Protein AF-0000000084916403 (afdb_homodimer)

pLDDT: mean 96.97, std 4.27, range [58.53, 98.94]

Foldseek 3Di:
DADFAEWEWQDADDVVVQVVVCVVQVHGFDDWDDDVVQQWIWTWDDDPNYIYIYIHGNDCPGPSNVCCVVPNITTQAIEDEDADPLVVLVVVVVVPWAKPDNDWDADPPQWTKTWTDCVRVVNHIYMYIYHDDD/DADFAEWEWQDADDVVVQVVVCVVQVHGFDDWDDDVVQQWIWTWDDDPNYIYIYIHGNDCPGPSNVCCVVPNITTQAIEDEDADPLVVLVVVVVVPWAKPDNDWDADPPQWTKTWTDCVRVVNHIYMYIYHDDD

InterPro domains:
  IPR017515 Methylmalonyl-CoA epimerase [TIGR03081] (3-130)
  IPR017515 Methylmalonyl-CoA epimerase [cd07249] (4-130)
  IPR029068 Glyoxalase/Bleomycin resistance protein/Dihydroxybiphenyl dioxygenase [G3DSA:3.10.180.10] (1-131)
  IPR029068 Glyoxalase/Bleomycin resistance protein/Dihydroxybiphenyl dioxygenase [SSF54593] (2-132)
  IPR037523 Vicinal oxygen chelate (VOC), core domain [PS51819] (3-131)
  IPR051785 Methylmalonyl-CoA/ethylmalonyl-CoA epimerase [PTHR43048] (2-131)

Nearest PDB structures (foldseek):
  3oa4-assembly1_A-2  TM=9.688E-01  e=1.949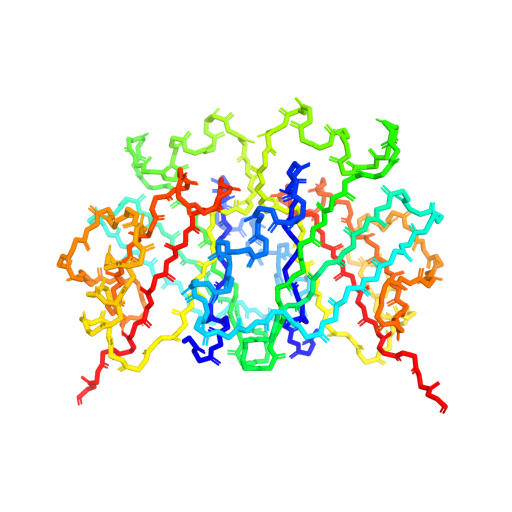E-17  Halalkalibacterium halodurans C-125
  6xbv-assembly1_A-2  TM=9.635E-01  e=9.284E-16  Streptomyces coelicolor A3(2)
  6xbr-assembly1_A-2  TM=9.635E-01  e=1.598E-15  Streptomyces coelicolor A3(2)
  6wf7-assembly1_A  TM=9.626E-01  e=1.598E-15  Streptomyces coelicolor A3(2)
  6bu2-assembly1_A  TM=9.574E-01  e=8.159E-15  Mycobacterium tuberculosis H37Rv

Organism: Flavobacterium 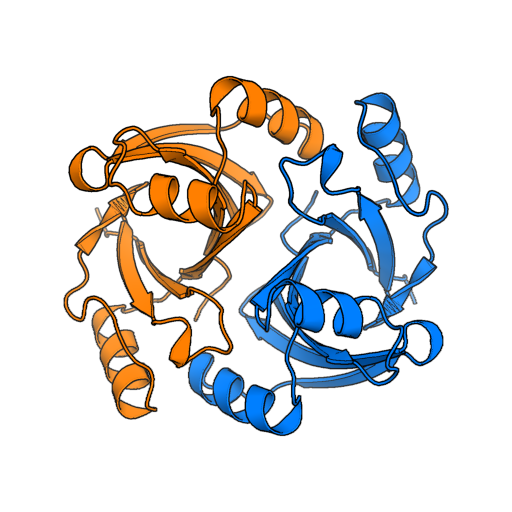indicum (strain DSM 17447 / CIP 109464 / GPTSA100-9) (NCBI:txid1094466)

Sequence (268 aa):
MKKIEHIGIAVKNLETSNEIFEKLFGSPSYKTEEVESEGVKTSFFMCGPNKIELLEATKEDSPIAKFIEKKGEGIHHIAFDVDDIVKEIERLKNEGFIVLNETPKKGADNKLVAFLHPKSTNGVLIELCQEIANMKKIEHIGIAVKNLETSNEIFEKLFGSPSYKTEEVESEGVKTSFFMCGPNKIELLEATKEDSPIAKFIEKKGEGIHHIAFDVDDIVKEIERLKNEGFIVLNETPKKGADNKLVAFLHPKSTNGVLIELCQEIAN

Solvent-accessible surface area (backbone atoms only — not comparable to full-atom values): 13916 Å² total; per-residue (Å²): 95,54,26,56,40,31,38,35,29,34,40,90,47,57,71,66,47,48,56,51,49,20,64,71,59,72,46,68,62,80,48,73,50,73,42,74,94,62,20,32,36,35,39,34,33,80,27,61,90,25,30,43,32,41,36,16,50,72,33,82,85,16,67,55,32,49,43,35,73,76,69,44,44,17,79,57,34,44,28,30,29,35,95,49,55,70,61,49,50,52,53,39,46,74,72,66,41,46,63,74,41,86,67,66,40,84,48,73,91,60,21,35,29,33,36,37,39,25,90,58,47,63,48,34,36,36,33,43,31,23,77,58,81,127,97,53,27,57,40,32,39,35,30,34,41,92,47,56,71,66,46,48,54,52,50,19,62,71,57,71,47,67,62,80,49,72,47,74,41,73,94,62,20,32,36,36,37,34,34,80,27,61,89,26,30,41,33,41,36,17,50,72,33,81,83,17,67,55,31,50,43,35,73,75,70,44,46,19,77,59,36,45,27,32,28,34,94,50,56,70,62,47,50,53,52,40,45,75,72,66,40,47,63,72,41,84,66,66,40,83,50,74,92,60,20,35,31,34,37,37,40,25,90,59,47,61,50,33,38,36,32,44,31,23,79,58,80,130

Structure (mmCIF, N/CA/C/O backbone):
data_AF-0000000084916403-model_v1
#
loop_
_entity.id
_entity.type
_entity.pdbx_description
1 polymer 'Probable lyase'
#
loop_
_atom_site.group_PDB
_atom_site.id
_atom_site.type_symbol
_atom_site.label_atom_id
_atom_site.label_alt_id
_atom_site.label_comp_id
_atom_site.label_asym_id
_atom_site.label_entity_id
_atom_site.label_seq_id
_atom_site.pdbx_PDB_ins_code
_atom_site.Cartn_x
_atom_site.Cartn_y
_atom_site.Cartn_z
_atom_site.occupancy
_atom_site.B_iso_or_equiv
_atom_site.auth_seq_id
_atom_site.auth_comp_id
_atom_site.auth_asym_id
_atom_site.auth_atom_id
_atom_site.pdbx_PDB_model_num
ATOM 1 N N . MET A 1 1 ? 9.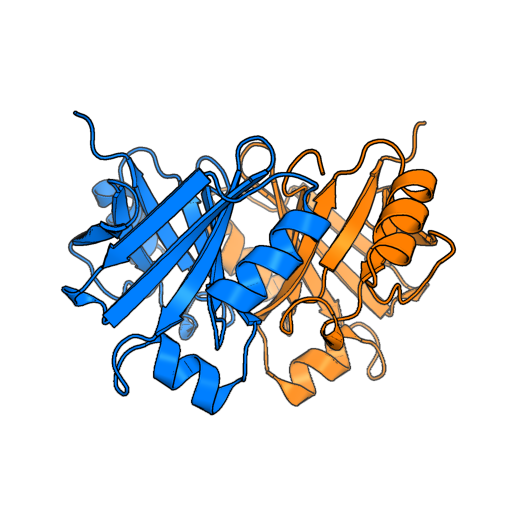312 5.691 11.453 1 94.56 1 MET A N 1
ATOM 2 C CA . MET A 1 1 ? 8.086 5.004 11.062 1 94.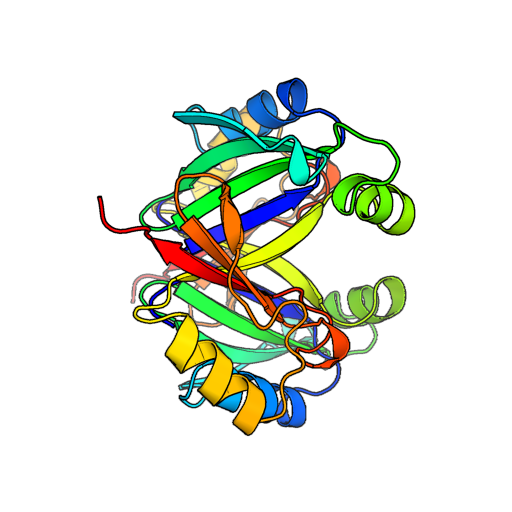56 1 MET A CA 1
ATOM 3 C C . MET A 1 1 ? 7.977 3.645 11.734 1 94.56 1 MET A C 1
ATOM 5 O O . MET A 1 1 ? 8.914 2.848 11.688 1 94.56 1 MET A O 1
ATOM 9 N N . LYS A 1 2 ? 6.887 3.402 12.367 1 95.94 2 LYS A N 1
ATOM 10 C CA . LYS A 1 2 ? 6.734 2.203 13.18 1 95.94 2 LYS A CA 1
ATOM 11 C C . LYS A 1 2 ? 6.289 1.014 12.336 1 95.94 2 LYS A C 1
ATOM 13 O O . LYS A 1 2 ? 6.793 -0.099 12.5 1 95.94 2 LYS A O 1
ATOM 18 N N . LYS A 1 3 ? 5.355 1.166 11.508 1 97.69 3 LYS A N 1
ATOM 19 C CA . LYS A 1 3 ? 4.766 0.159 10.625 1 97.69 3 LYS A CA 1
ATOM 20 C C . LYS A 1 3 ? 3.889 0.806 9.562 1 97.69 3 LYS A C 1
ATOM 22 O O . LYS A 1 3 ? 3.582 1.997 9.641 1 97.69 3 LYS A O 1
ATOM 27 N N . ILE A 1 4 ? 3.602 0.032 8.516 1 98.69 4 ILE A N 1
ATOM 28 C CA . ILE A 1 4 ? 2.479 0.426 7.676 1 98.69 4 ILE A CA 1
ATOM 29 C C . ILE A 1 4 ? 1.184 0.378 8.484 1 98.69 4 ILE A C 1
ATOM 31 O O . ILE A 1 4 ? 0.781 -0.687 8.961 1 98.69 4 ILE A O 1
ATOM 35 N N . GLU A 1 5 ? 0.617 1.536 8.734 1 98.5 5 GLU A N 1
ATOM 36 C CA . GLU A 1 5 ? -0.643 1.58 9.469 1 98.5 5 GLU A CA 1
ATOM 37 C C . GLU A 1 5 ? -1.809 1.128 8.594 1 98.5 5 GLU A C 1
ATOM 39 O O . GLU A 1 5 ? -2.59 0.261 8.992 1 98.5 5 GLU A O 1
ATOM 44 N N . HIS A 1 6 ? -1.948 1.697 7.457 1 98.75 6 HIS A N 1
ATOM 45 C CA . HIS A 1 6 ? -2.975 1.272 6.512 1 98.75 6 HIS A CA 1
ATOM 46 C C . HIS A 1 6 ? -2.59 1.633 5.082 1 98.75 6 HIS A C 1
ATOM 48 O O . HIS A 1 6 ? -1.677 2.432 4.863 1 98.75 6 HIS A O 1
ATOM 54 N N . ILE A 1 7 ? -3.242 1.005 4.117 1 98.88 7 ILE A N 1
ATOM 55 C CA . ILE A 1 7 ? -3.225 1.374 2.705 1 98.88 7 ILE A CA 1
ATOM 56 C C . ILE A 1 7 ? -4.594 1.905 2.291 1 98.88 7 ILE A C 1
ATOM 58 O O . ILE A 1 7 ? -5.613 1.252 2.521 1 98.88 7 ILE A O 1
ATOM 62 N N . GLY A 1 8 ? -4.605 3.109 1.754 1 98.81 8 GLY A N 1
ATOM 63 C CA . GLY A 1 8 ? -5.84 3.67 1.227 1 98.81 8 GLY A CA 1
ATOM 64 C C . GLY A 1 8 ? -6.113 3.264 -0.208 1 98.81 8 GLY A C 1
ATOM 65 O O . GLY A 1 8 ? -5.254 3.412 -1.078 1 98.81 8 GLY A O 1
ATOM 66 N N . ILE A 1 9 ? -7.285 2.764 -0.448 1 98.94 9 ILE A N 1
ATOM 67 C CA . ILE A 1 9 ? -7.727 2.381 -1.785 1 98.94 9 ILE A CA 1
ATOM 68 C C . ILE A 1 9 ? -8.961 3.197 -2.176 1 98.94 9 ILE A C 1
ATOM 70 O O . ILE A 1 9 ? -9.977 3.174 -1.479 1 98.94 9 ILE A O 1
ATOM 74 N N . ALA A 1 10 ? -8.836 3.957 -3.275 1 98.88 10 ALA A N 1
ATOM 75 C CA . ALA A 1 10 ? -9.969 4.715 -3.807 1 98.88 10 ALA A CA 1
ATOM 76 C C . ALA A 1 10 ? -10.914 3.812 -4.59 1 98.88 10 ALA A C 1
ATOM 78 O O . ALA A 1 10 ? -10.492 3.084 -5.488 1 98.88 10 ALA A O 1
ATOM 79 N N . VAL A 1 11 ? -12.18 3.832 -4.277 1 98.88 11 VAL A N 1
ATOM 80 C CA . VAL A 1 11 ? -13.172 2.977 -4.922 1 98.88 11 VAL A CA 1
ATOM 81 C C . VAL A 1 11 ? -14.367 3.816 -5.367 1 98.88 11 VAL A C 1
ATOM 83 O O . VAL A 1 11 ? -14.656 4.859 -4.781 1 98.88 11 VAL A O 1
ATOM 86 N N . LYS A 1 12 ? -15.086 3.398 -6.387 1 98.38 12 LYS A N 1
ATOM 87 C CA . LYS A 1 12 ? -16.234 4.121 -6.93 1 98.38 12 LYS A CA 1
ATOM 88 C C . LYS A 1 12 ? -17.469 3.926 -6.055 1 98.38 12 LYS A C 1
ATOM 90 O O . LYS A 1 12 ? -18.297 4.828 -5.934 1 98.38 12 LYS A O 1
ATOM 95 N N . ASN A 1 13 ? -17.625 2.729 -5.516 1 98.56 13 ASN A N 1
ATOM 96 C CA . ASN A 1 13 ? -18.781 2.35 -4.703 1 98.56 13 ASN A CA 1
ATOM 97 C C . ASN A 1 13 ? -18.375 1.511 -3.498 1 98.56 13 ASN A C 1
ATOM 99 O O . ASN A 1 13 ? -17.891 0.389 -3.654 1 98.56 13 ASN A O 1
ATOM 103 N N . LEU A 1 14 ? -18.625 2.055 -2.34 1 98.62 14 LEU A N 1
ATOM 104 C CA . LEU A 1 14 ? -18.125 1.452 -1.106 1 98.62 14 LEU A CA 1
ATOM 105 C C . LEU A 1 14 ? -18.844 0.138 -0.818 1 98.62 14 LEU A C 1
ATOM 107 O O . LEU A 1 14 ? -18.219 -0.833 -0.383 1 98.62 14 LEU A O 1
ATOM 111 N N . GLU A 1 15 ? -20.125 0.048 -1.019 1 98.19 15 GLU A N 1
ATOM 112 C CA . GLU A 1 15 ? -20.906 -1.151 -0.743 1 98.19 15 GLU A CA 1
ATOM 113 C C . GLU A 1 15 ? -20.422 -2.336 -1.569 1 98.19 15 GLU A C 1
ATOM 115 O O . GLU A 1 15 ? -20.125 -3.402 -1.023 1 98.19 15 GLU A O 1
ATOM 120 N N . THR A 1 16 ? -20.328 -2.139 -2.879 1 98.44 16 THR A N 1
ATOM 121 C CA . THR A 1 16 ? -19.828 -3.189 -3.764 1 98.44 16 THR A CA 1
ATOM 122 C C . THR A 1 16 ? -18.391 -3.568 -3.418 1 98.44 16 THR A C 1
ATOM 124 O O . THR A 1 16 ? -18.047 -4.75 -3.404 1 98.44 16 THR A O 1
ATOM 127 N N . SER A 1 17 ? -17.578 -2.631 -3.127 1 98.75 17 SER A N 1
ATOM 128 C CA . SER A 1 17 ? -16.172 -2.889 -2.799 1 98.75 17 SER A CA 1
ATOM 129 C C . SER A 1 17 ? -16.047 -3.631 -1.472 1 98.75 17 SER A C 1
ATOM 131 O O . SER A 1 17 ? -15.188 -4.492 -1.319 1 98.75 17 SER A O 1
ATOM 133 N N . ASN A 1 18 ? -16.891 -3.279 -0.499 1 98.75 18 ASN A N 1
ATOM 134 C CA . ASN A 1 18 ? -16.906 -4.008 0.764 1 98.75 18 ASN A CA 1
ATOM 135 C C . ASN A 1 18 ? -17.156 -5.496 0.549 1 98.75 18 ASN A C 1
ATOM 137 O O . ASN A 1 18 ? -16.562 -6.34 1.219 1 98.75 18 ASN A O 1
ATOM 141 N N . GLU A 1 19 ? -18.047 -5.809 -0.346 1 98.62 19 GLU A N 1
ATOM 142 C CA . GLU A 1 19 ? -18.312 -7.211 -0.646 1 98.62 19 GLU A CA 1
ATOM 143 C C . GLU A 1 19 ? -17.094 -7.902 -1.229 1 98.62 19 GLU A C 1
ATOM 145 O O . GLU A 1 19 ? -16.75 -9.023 -0.835 1 98.62 19 GLU A O 1
ATOM 150 N N . ILE A 1 20 ? -16.438 -7.254 -2.139 1 98.62 20 ILE A N 1
ATOM 151 C CA . ILE A 1 20 ? -15.25 -7.793 -2.789 1 98.62 20 ILE A CA 1
ATOM 152 C C . ILE A 1 20 ? -14.156 -8.031 -1.75 1 98.62 20 ILE A C 1
ATOM 154 O O . ILE A 1 20 ? -13.594 -9.125 -1.671 1 98.62 20 ILE A O 1
ATOM 158 N N . PHE A 1 21 ? -13.859 -7.078 -0.942 1 98.81 21 PHE A N 1
ATOM 159 C CA . PHE A 1 21 ? -12.734 -7.168 -0.015 1 98.81 21 PHE A CA 1
ATOM 160 C C . PHE A 1 21 ? -13.086 -8.062 1.167 1 98.81 21 PHE A C 1
ATOM 162 O O . PHE A 1 21 ? -12.195 -8.656 1.789 1 98.81 21 PHE A O 1
ATOM 169 N N . GLU A 1 22 ? -14.359 -8.125 1.538 1 98.62 22 GLU A N 1
ATOM 170 C CA . GLU A 1 22 ? -14.758 -9.125 2.521 1 98.62 22 GLU A CA 1
ATOM 171 C C . GLU A 1 22 ? -14.398 -10.531 2.053 1 98.62 22 GLU A C 1
ATOM 173 O O . GLU A 1 22 ? -13.914 -11.352 2.836 1 98.62 22 GLU A O 1
ATOM 178 N N . LYS A 1 23 ? -14.672 -10.852 0.807 1 98.5 23 LYS A N 1
ATOM 179 C CA . LYS A 1 23 ? -14.305 -12.141 0.225 1 98.5 23 LYS A CA 1
ATOM 180 C C . LYS A 1 23 ? -12.789 -12.297 0.165 1 98.5 23 LYS A C 1
ATOM 182 O O . LYS A 1 23 ? -12.258 -13.383 0.415 1 98.5 23 LYS A O 1
ATOM 187 N N . LEU A 1 24 ? -12.086 -11.258 -0.191 1 98.56 24 LEU A N 1
ATOM 188 C CA . LEU A 1 24 ? -10.633 -11.297 -0.271 1 98.56 24 LEU A CA 1
ATOM 189 C C . LEU A 1 24 ? -10.023 -11.688 1.071 1 98.56 24 LEU A C 1
ATOM 191 O O . LEU A 1 24 ? -9.188 -12.594 1.138 1 98.56 24 LEU A O 1
ATOM 195 N N . PHE A 1 25 ? -10.477 -11.039 2.098 1 98.06 25 PHE A N 1
ATOM 196 C CA . PHE A 1 25 ? -9.844 -11.195 3.4 1 98.06 25 PHE A CA 1
ATOM 197 C C . PHE A 1 25 ? -10.523 -12.312 4.195 1 98.06 25 PHE A C 1
ATOM 199 O O . PHE A 1 25 ? -9.984 -12.781 5.199 1 98.06 25 PHE A O 1
ATOM 206 N N . GLY A 1 26 ? -11.742 -12.766 3.795 1 96.75 26 GLY A N 1
ATOM 207 C CA . GLY A 1 26 ? -12.484 -13.789 4.516 1 96.75 26 GLY A CA 1
ATOM 208 C C . GLY A 1 26 ? -13.148 -13.266 5.777 1 96.75 26 GLY A C 1
ATOM 209 O O . GLY A 1 26 ? -13.523 -14.047 6.656 1 96.75 26 GLY A O 1
ATOM 210 N N . SER A 1 27 ? -13.188 -12.008 5.988 1 97 27 SER A N 1
ATOM 211 C CA . SER A 1 27 ? -13.789 -11.344 7.141 1 97 27 SER A CA 1
ATOM 212 C C . SER A 1 27 ? -14.375 -9.984 6.758 1 97 27 SER A C 1
ATOM 214 O O . SER A 1 27 ? -13.867 -9.328 5.848 1 97 27 SER A O 1
ATOM 216 N N . PRO A 1 28 ? -15.383 -9.547 7.422 1 97.75 28 PRO A N 1
ATOM 217 C CA . PRO A 1 28 ? -16.031 -8.281 7.066 1 97.75 28 PRO A CA 1
ATOM 218 C C . PRO A 1 28 ? -15.227 -7.066 7.539 1 97.75 28 PRO A C 1
ATOM 220 O O . PRO A 1 28 ? -14.344 -7.195 8.391 1 97.75 28 PRO A O 1
ATOM 223 N N . SER A 1 29 ? -15.555 -5.926 6.902 1 98.31 29 SER A N 1
ATOM 224 C CA . SER A 1 29 ? -15.062 -4.668 7.461 1 98.31 29 SER A CA 1
ATOM 225 C C . SER A 1 29 ? -15.523 -4.488 8.898 1 98.31 29 SER A C 1
ATOM 227 O O . SER A 1 29 ? -16.562 -5.012 9.297 1 98.31 29 SER A O 1
ATOM 229 N N . TYR A 1 30 ? -14.742 -3.758 9.68 1 97.38 30 TYR A N 1
ATOM 230 C CA . TYR A 1 30 ? -15.125 -3.66 11.086 1 97.38 30 TYR A CA 1
ATOM 231 C C . TYR A 1 30 ? -15.688 -2.281 11.406 1 97.38 30 TYR A C 1
ATOM 233 O O . TYR A 1 30 ? -16.25 -2.068 12.477 1 97.38 30 TYR A O 1
ATOM 241 N N . LYS A 1 31 ? -15.547 -1.343 10.492 1 97.38 31 LYS A N 1
ATOM 242 C CA . LYS A 1 31 ? -15.984 0.023 10.766 1 97.38 31 LYS A CA 1
ATOM 243 C C . LYS A 1 31 ? -16.172 0.807 9.469 1 97.38 31 LYS A C 1
ATOM 245 O O . LYS A 1 31 ? -15.398 0.644 8.523 1 97.38 31 LYS A O 1
ATOM 250 N N . THR A 1 32 ? -17.234 1.524 9.391 1 97.94 32 THR A N 1
ATOM 251 C CA . THR A 1 32 ? -17.406 2.545 8.367 1 97.94 32 THR A CA 1
ATOM 252 C C . THR A 1 32 ? -17.516 3.932 8.992 1 97.94 32 THR A C 1
ATOM 254 O O . THR A 1 32 ? -18.094 4.094 10.062 1 97.94 32 THR A O 1
ATOM 257 N N . GLU A 1 33 ? -16.922 4.852 8.328 1 97.75 33 GLU A N 1
ATOM 258 C CA . GLU A 1 33 ? -16.906 6.207 8.867 1 97.75 33 GLU A CA 1
ATOM 259 C C . GLU A 1 33 ? -16.953 7.246 7.75 1 97.75 33 GLU A C 1
ATOM 261 O O . GLU A 1 33 ? -16.297 7.09 6.719 1 97.75 33 GLU A O 1
ATOM 266 N N . GLU A 1 34 ? -17.781 8.242 7.961 1 96.75 34 GLU A N 1
ATOM 267 C CA . GLU A 1 34 ? -17.797 9.375 7.035 1 96.75 34 GLU A CA 1
ATOM 268 C C . GLU A 1 34 ? -16.969 10.539 7.578 1 96.75 34 GLU A C 1
ATOM 270 O O . GLU A 1 34 ? -17.062 10.867 8.766 1 96.75 34 GLU A O 1
ATOM 275 N N . VAL A 1 35 ? -16.125 11.039 6.75 1 94.94 35 VAL A N 1
ATOM 276 C CA . VAL A 1 35 ? -15.375 12.25 7.066 1 94.94 35 VAL A CA 1
ATOM 277 C C . VAL A 1 35 ? -15.828 13.383 6.148 1 94.94 35 VAL A C 1
ATOM 279 O O . VAL A 1 35 ? -15.211 13.633 5.105 1 94.94 35 VAL A O 1
ATOM 282 N N . GLU A 1 36 ? -16.781 14.148 6.602 1 94.38 36 GLU A N 1
ATOM 283 C CA . GLU A 1 36 ? -17.438 15.156 5.781 1 94.38 36 GLU A CA 1
ATOM 284 C C . GLU A 1 36 ? -16.453 16.219 5.297 1 94.38 36 GLU A C 1
ATOM 286 O O . GLU A 1 36 ? -16.531 16.656 4.145 1 94.38 36 GLU A O 1
ATOM 291 N N . SER A 1 37 ? -15.617 16.625 6.156 1 91.5 37 SER A N 1
ATOM 292 C CA . SER A 1 37 ? -14.664 17.688 5.832 1 91.5 37 SER A CA 1
ATOM 293 C C . SER A 1 37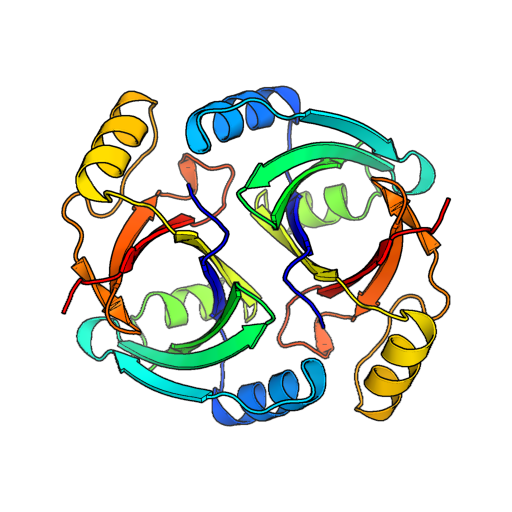 ? -13.766 17.281 4.672 1 91.5 37 SER A C 1
ATOM 295 O O . SER A 1 37 ? -13.305 18.125 3.904 1 91.5 37 SER A O 1
ATOM 297 N N . GLU A 1 38 ? -13.547 16 4.43 1 92.69 38 GLU A N 1
ATOM 298 C CA . GLU A 1 38 ? -12.68 15.516 3.365 1 92.69 38 GLU A CA 1
ATOM 299 C C . GLU A 1 38 ? -13.492 14.984 2.188 1 92.69 38 GLU A C 1
ATOM 301 O O . GLU A 1 38 ? -12.93 14.609 1.155 1 92.69 38 GLU A O 1
ATOM 306 N N . GLY A 1 39 ? -14.828 14.938 2.314 1 97.06 39 GLY A N 1
ATOM 307 C CA . GLY A 1 39 ? -15.695 14.469 1.247 1 97.06 39 GLY A CA 1
ATOM 308 C C . GLY A 1 39 ? -15.523 12.992 0.948 1 97.06 39 GLY A C 1
ATOM 309 O O . GLY A 1 39 ? -15.484 12.586 -0.217 1 97.06 39 GLY A O 1
ATOM 310 N N . VAL A 1 40 ? -15.336 12.211 2.043 1 97.88 40 VAL A N 1
ATOM 311 C CA . VAL A 1 40 ? -15.125 10.789 1.793 1 97.88 40 VAL A CA 1
ATOM 312 C C . VAL A 1 40 ? -15.922 9.961 2.799 1 97.88 40 VAL A C 1
ATOM 314 O O . VAL A 1 40 ? -16.219 10.422 3.902 1 97.88 40 VAL A O 1
ATOM 317 N N . LYS A 1 41 ? -16.375 8.836 2.416 1 98.44 41 LYS A N 1
ATOM 318 C CA . LYS A 1 41 ? -16.812 7.727 3.26 1 98.44 41 LYS A CA 1
ATOM 319 C C . LYS A 1 41 ? -15.812 6.578 3.225 1 98.44 41 LYS A C 1
ATOM 321 O O . LYS A 1 41 ? -15.336 6.195 2.154 1 98.44 41 LYS A O 1
ATOM 326 N N . THR A 1 42 ? -15.461 6.082 4.383 1 98.62 42 THR A N 1
ATOM 327 C CA . THR A 1 42 ? -14.391 5.09 4.453 1 98.62 42 THR A CA 1
ATOM 328 C C . THR A 1 42 ? -14.898 3.793 5.078 1 98.62 42 THR A C 1
ATOM 330 O O . THR A 1 42 ? -15.875 3.803 5.832 1 98.62 42 THR A O 1
ATOM 333 N N . SER A 1 43 ? -14.352 2.729 4.691 1 98.75 43 SER A N 1
ATOM 334 C CA . SER A 1 43 ? -14.531 1.401 5.273 1 98.75 43 SER A CA 1
ATOM 335 C C . SER A 1 43 ? -13.188 0.755 5.605 1 98.75 43 SER A C 1
ATOM 337 O O . SER A 1 43 ? -12.242 0.844 4.82 1 98.75 43 SER A O 1
ATOM 339 N N . PHE A 1 44 ? -13.109 0.066 6.75 1 98.69 44 PHE A N 1
ATOM 340 C CA . PHE A 1 44 ? -11.828 -0.416 7.242 1 98.69 44 PHE A CA 1
ATOM 341 C C . PHE A 1 44 ? -11.836 -1.932 7.398 1 98.69 44 PHE A C 1
ATOM 343 O O . PHE A 1 44 ? -12.805 -2.5 7.914 1 98.69 44 PHE A O 1
ATOM 350 N N . PHE A 1 45 ? -10.805 -2.586 6.898 1 98.69 45 PHE A N 1
ATOM 351 C CA . PHE A 1 45 ? -10.523 -4.004 7.09 1 98.69 45 PHE A CA 1
ATOM 352 C C . PHE A 1 45 ? -9.242 -4.199 7.883 1 98.69 45 PHE A C 1
ATOM 354 O O . PHE A 1 45 ? -8.258 -3.492 7.664 1 98.69 45 PHE A O 1
ATOM 361 N N . MET A 1 46 ? -9.273 -5.137 8.789 1 97.81 46 MET A N 1
ATOM 362 C CA . MET A 1 46 ? -8.055 -5.512 9.5 1 97.81 46 MET A CA 1
ATOM 363 C C . MET A 1 46 ? -7.297 -6.594 8.742 1 97.81 46 MET A C 1
ATOM 365 O O . MET A 1 46 ? -7.902 -7.516 8.188 1 97.81 46 MET A O 1
ATOM 369 N N . CYS A 1 47 ? -6.07 -6.523 8.68 1 97.31 47 CYS A N 1
ATOM 370 C CA . CYS A 1 47 ? -5.16 -7.539 8.156 1 97.31 47 CYS A CA 1
ATOM 371 C C . CYS A 1 47 ? -3.908 -7.645 9.016 1 97.31 47 CYS A C 1
ATOM 373 O O . CYS A 1 47 ? -2.902 -6.988 8.734 1 97.31 47 CYS A O 1
ATOM 375 N N . GLY A 1 48 ? -3.93 -8.555 10.047 1 97.06 48 GLY A N 1
ATOM 376 C CA . GLY A 1 48 ? -2.861 -8.531 11.031 1 97.06 48 GLY A CA 1
ATOM 377 C C . GLY A 1 48 ? -2.703 -7.191 11.719 1 97.06 48 GLY A C 1
ATOM 378 O O . GLY A 1 48 ? -3.676 -6.633 12.227 1 97.06 48 GLY A O 1
ATOM 379 N N . PRO A 1 49 ? -1.453 -6.652 11.805 1 97.62 49 PRO A N 1
ATOM 380 C CA . PRO A 1 49 ? -1.248 -5.352 12.445 1 97.62 49 PRO A CA 1
ATOM 381 C C . PRO A 1 49 ? -1.568 -4.184 11.516 1 97.62 49 PRO A C 1
ATOM 383 O O . PRO A 1 49 ? -1.382 -3.021 11.883 1 97.62 49 PRO A O 1
ATOM 386 N N . ASN A 1 50 ? -1.963 -4.43 10.312 1 98.31 50 ASN A N 1
ATOM 387 C CA . ASN A 1 50 ? -2.215 -3.41 9.297 1 98.31 50 ASN A CA 1
ATOM 388 C C . ASN A 1 50 ? -3.703 -3.271 9 1 98.31 50 ASN A C 1
ATOM 390 O O . ASN A 1 50 ? -4.52 -4.039 9.516 1 98.31 50 ASN A O 1
ATOM 394 N N . LYS A 1 51 ? -4.031 -2.277 8.234 1 98.38 51 LYS A N 1
ATOM 395 C CA . LYS A 1 51 ? -5.406 -2.086 7.777 1 98.38 51 LYS A CA 1
ATOM 396 C C . LYS A 1 51 ? -5.453 -1.78 6.285 1 98.38 51 LYS A C 1
ATOM 398 O O . LYS A 1 51 ? -4.488 -1.255 5.723 1 98.38 51 LYS A O 1
ATOM 403 N N . ILE A 1 52 ? -6.547 -2.137 5.711 1 98.81 52 ILE A N 1
ATOM 404 C CA . ILE A 1 52 ? -6.961 -1.613 4.414 1 98.81 52 ILE A CA 1
ATOM 405 C C . ILE A 1 52 ? -8.109 -0.627 4.602 1 98.81 52 ILE A C 1
ATOM 407 O O . ILE A 1 52 ? -9.07 -0.91 5.324 1 98.81 52 ILE A O 1
ATOM 411 N N . GLU A 1 53 ? -7.957 0.501 4.07 1 98.81 53 GLU A N 1
ATOM 412 C CA . GLU A 1 53 ? -8.984 1.54 4.094 1 98.81 53 GLU A CA 1
ATOM 413 C C . GLU A 1 53 ? -9.555 1.785 2.699 1 98.81 53 GLU A C 1
ATOM 415 O O . GLU A 1 53 ? -8.836 2.244 1.803 1 98.81 53 GLU A O 1
ATOM 420 N N . LEU A 1 54 ? -10.82 1.437 2.492 1 98.88 54 LEU A N 1
ATOM 421 C CA . LEU A 1 54 ? -11.516 1.8 1.264 1 98.88 54 LEU A CA 1
ATOM 422 C C . LEU A 1 54 ? -12.117 3.199 1.371 1 98.88 54 LEU A C 1
ATOM 424 O O . LEU A 1 54 ? -12.672 3.564 2.41 1 98.88 54 LEU A O 1
ATOM 428 N N . LEU A 1 55 ? -11.945 4.02 0.322 1 98.88 55 LEU A N 1
ATOM 429 C CA . LEU A 1 55 ? -12.422 5.398 0.344 1 98.88 55 LEU A CA 1
ATOM 430 C C . LEU A 1 55 ? -13.336 5.676 -0.841 1 98.88 55 LEU A C 1
ATOM 432 O O . LEU A 1 55 ? -12.938 5.512 -1.995 1 98.88 55 LEU A O 1
ATOM 436 N N . GLU A 1 56 ? -14.523 6.066 -0.608 1 98.81 56 GLU A N 1
ATOM 437 C CA . GLU A 1 56 ? -15.484 6.523 -1.608 1 98.81 56 GLU A CA 1
ATOM 438 C C . GLU A 1 56 ? -15.727 8.031 -1.497 1 98.81 56 GLU A C 1
ATOM 440 O O . GLU A 1 56 ? -15.961 8.547 -0.403 1 98.81 56 GLU A O 1
ATOM 445 N N . ALA A 1 57 ? -15.625 8.688 -2.633 1 98.69 57 ALA A N 1
ATOM 446 C CA . ALA A 1 57 ? -15.891 10.117 -2.648 1 98.69 57 ALA A CA 1
ATOM 447 C C . ALA A 1 57 ? -17.359 10.406 -2.365 1 98.69 57 ALA A C 1
ATOM 449 O O . ALA A 1 57 ? -18.25 9.742 -2.904 1 98.69 57 ALA A O 1
ATOM 450 N N . THR A 1 58 ? -17.609 11.422 -1.514 1 98.19 58 THR A N 1
ATOM 451 C CA . THR A 1 58 ? -18.969 11.852 -1.258 1 98.19 58 THR A CA 1
ATOM 452 C C . THR A 1 58 ? -19.219 13.242 -1.853 1 98.19 58 THR A C 1
ATOM 454 O O . THR A 1 58 ? -20.344 13.734 -1.843 1 98.19 58 THR A O 1
ATOM 457 N N . LYS A 1 59 ? -18.203 13.852 -2.293 1 97.62 59 LYS A N 1
ATOM 458 C CA . LYS A 1 59 ? -18.266 15.133 -2.998 1 97.62 59 LYS A CA 1
ATOM 459 C C . LYS A 1 59 ? -17.5 15.07 -4.316 1 97.62 59 LYS A C 1
ATOM 461 O O . LYS A 1 59 ? -16.438 14.469 -4.395 1 97.62 59 LYS A O 1
ATOM 466 N N . GLU A 1 60 ? -17.938 15.773 -5.328 1 95.5 60 GLU A N 1
ATOM 467 C CA . GLU A 1 60 ? -17.375 15.711 -6.668 1 95.5 60 GLU A CA 1
ATOM 468 C C . GLU A 1 60 ? -15.984 16.359 -6.711 1 95.5 60 GLU A C 1
ATOM 470 O O . GLU A 1 60 ? -15.156 16.016 -7.559 1 95.5 60 GLU A O 1
ATOM 475 N N . ASP A 1 61 ? -15.742 17.25 -5.848 1 95.31 61 ASP A N 1
ATOM 476 C CA . ASP A 1 61 ? -14.477 17.984 -5.891 1 95.31 61 ASP A CA 1
ATOM 477 C C . ASP A 1 61 ? -13.516 17.469 -4.82 1 95.31 61 ASP A C 1
ATOM 479 O O . ASP A 1 61 ? -12.477 18.094 -4.566 1 95.31 61 ASP A O 1
ATOM 483 N N . SER A 1 62 ? -13.812 16.344 -4.297 1 96.88 62 SER A N 1
ATOM 484 C CA . SER A 1 62 ? -12.938 15.766 -3.283 1 96.88 62 SER A CA 1
ATOM 485 C C . SER A 1 62 ? -11.672 15.203 -3.906 1 96.88 62 SER A C 1
ATOM 487 O O . SER A 1 62 ? -11.633 14.906 -5.102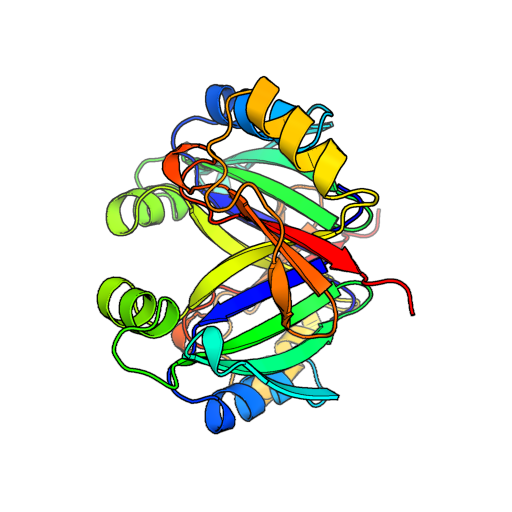 1 96.88 62 SER A O 1
ATOM 489 N N . PRO A 1 63 ? -10.633 15.062 -3.104 1 96.38 63 PRO A N 1
ATOM 490 C CA . PRO A 1 63 ? -9.398 14.461 -3.609 1 96.38 63 PRO A CA 1
ATOM 491 C C . PRO A 1 63 ? -9.617 13.062 -4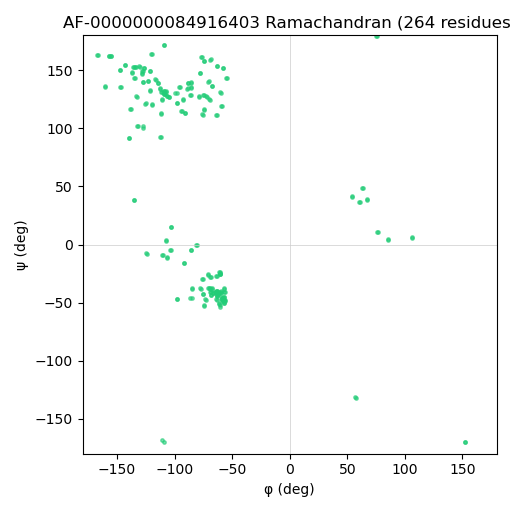.18 1 96.38 63 PRO A C 1
ATOM 493 O O . PRO A 1 63 ? -9.039 12.711 -5.211 1 96.38 63 PRO A O 1
ATOM 496 N N . ILE A 1 64 ? -10.461 12.273 -3.59 1 98.5 64 ILE A N 1
ATOM 497 C CA . ILE A 1 64 ? -10.719 10.914 -4.047 1 98.5 64 ILE A CA 1
ATOM 498 C C . ILE A 1 64 ? -11.445 10.953 -5.391 1 98.5 64 ILE A C 1
ATOM 500 O O . ILE A 1 64 ? -11.125 10.188 -6.301 1 98.5 64 ILE A O 1
ATOM 504 N N . ALA A 1 65 ? -12.43 11.852 -5.492 1 98.5 65 ALA A N 1
ATOM 505 C CA . ALA A 1 65 ? -13.133 12 -6.762 1 98.5 65 ALA A CA 1
ATOM 506 C C . ALA A 1 65 ? -12.172 12.367 -7.887 1 98.5 65 ALA A C 1
ATOM 508 O O . ALA A 1 65 ? -12.219 11.773 -8.969 1 98.5 65 ALA A O 1
ATOM 509 N N . LYS A 1 66 ? -11.328 13.266 -7.66 1 98.06 66 LYS A N 1
ATOM 510 C CA . LYS A 1 66 ? -10.359 13.703 -8.656 1 98.06 66 LYS A CA 1
ATOM 511 C C . LYS A 1 66 ? -9.398 12.57 -9.023 1 98.06 66 LYS A C 1
ATOM 513 O O . LYS A 1 66 ? -9.055 12.398 -10.195 1 98.06 66 LYS A O 1
ATOM 518 N N . PHE A 1 67 ? -8.984 11.891 -8.023 1 98.19 67 PHE A N 1
ATOM 519 C CA . PHE A 1 67 ? -8.094 10.758 -8.242 1 98.19 67 PHE A CA 1
ATOM 520 C C . PHE A 1 67 ? -8.734 9.742 -9.18 1 98.19 67 PHE A C 1
ATOM 522 O O . PHE A 1 67 ? -8.117 9.32 -10.164 1 98.19 67 PHE A O 1
ATOM 529 N N . ILE A 1 68 ? -9.938 9.344 -8.914 1 98.25 68 ILE A N 1
ATOM 530 C CA . ILE A 1 68 ? -10.625 8.32 -9.695 1 98.25 68 ILE A CA 1
ATOM 531 C C . ILE A 1 68 ? -10.836 8.812 -11.125 1 98.25 68 ILE A C 1
ATOM 533 O O . ILE A 1 68 ? -10.703 8.047 -12.086 1 98.25 68 ILE A O 1
ATOM 537 N N . GLU A 1 69 ? -11.172 10.055 -11.203 1 97.94 69 GLU A N 1
ATOM 538 C CA . GLU A 1 69 ? -11.359 10.641 -12.531 1 97.94 69 GLU A CA 1
ATOM 539 C C . GLU A 1 69 ? -10.078 10.547 -13.359 1 97.94 69 GLU A C 1
ATOM 541 O O . GLU A 1 69 ? -10.133 10.234 -14.555 1 97.94 69 GLU A O 1
ATOM 546 N N . LYS A 1 70 ? -8.992 10.758 -12.758 1 96.62 70 LYS A N 1
ATOM 547 C CA . LYS A 1 70 ? -7.715 10.844 -13.453 1 96.62 70 LYS A CA 1
ATOM 548 C C . LYS A 1 70 ? -7.113 9.453 -13.664 1 96.62 70 LYS A C 1
ATOM 550 O O . LYS A 1 70 ? -6.547 9.172 -14.719 1 96.62 70 LYS A O 1
ATOM 555 N N . LYS A 1 71 ? -7.246 8.539 -12.688 1 96.75 71 LYS A N 1
ATOM 556 C CA . LYS A 1 71 ? -6.449 7.32 -12.695 1 96.75 71 LYS A CA 1
ATOM 557 C C . LYS A 1 71 ? -7.34 6.082 -12.633 1 96.75 71 LYS A C 1
ATOM 559 O O . LYS A 1 71 ? -6.875 4.961 -12.844 1 96.75 71 LYS A O 1
ATOM 564 N N . GLY A 1 72 ? -8.672 6.277 -12.43 1 97.81 72 GLY A N 1
ATOM 565 C CA . GLY A 1 72 ? -9.523 5.145 -12.102 1 97.81 72 GLY A CA 1
ATOM 566 C C . GLY A 1 72 ? -9.359 4.668 -10.672 1 97.81 72 GLY A C 1
ATOM 567 O O . GLY A 1 72 ? -8.609 5.262 -9.898 1 97.81 72 GLY A O 1
ATOM 568 N N . GLU A 1 73 ? -10.109 3.629 -10.266 1 98.69 73 GLU A N 1
ATOM 569 C CA . GLU A 1 73 ? -9.984 3.039 -8.938 1 98.69 73 GLU A CA 1
ATOM 570 C C . GLU A 1 73 ? -8.594 2.441 -8.727 1 98.69 73 GLU A C 1
ATOM 572 O O . GLU A 1 73 ? -7.938 2.043 -9.688 1 98.69 73 GLU A O 1
ATOM 577 N N . GLY A 1 74 ? -8.18 2.381 -7.453 1 98.56 74 GLY A N 1
ATOM 578 C CA . GLY A 1 74 ? -6.875 1.794 -7.176 1 98.56 74 GLY A CA 1
ATOM 579 C C . GLY A 1 74 ? -6.23 2.346 -5.918 1 98.56 74 GLY A C 1
ATOM 580 O O . GLY A 1 74 ? -6.887 3.012 -5.117 1 98.56 74 GLY A O 1
ATOM 581 N N . ILE A 1 75 ? -4.973 2.014 -5.711 1 98.88 75 ILE A N 1
ATOM 582 C CA . ILE A 1 75 ? -4.254 2.398 -4.5 1 98.88 75 ILE A CA 1
ATOM 583 C C . ILE A 1 75 ? -4.004 3.904 -4.508 1 98.88 75 ILE A C 1
ATOM 585 O O . ILE A 1 75 ? -3.412 4.438 -5.445 1 98.88 75 ILE A O 1
ATOM 589 N N . HIS A 1 76 ? -4.453 4.535 -3.439 1 98.75 76 HIS A N 1
ATOM 590 C CA . HIS A 1 76 ? -4.391 5.988 -3.35 1 98.75 76 HIS A CA 1
ATOM 591 C C . HIS A 1 76 ? -3.174 6.438 -2.549 1 98.75 76 HIS A C 1
ATOM 593 O O . HIS A 1 76 ? -2.469 7.367 -2.951 1 98.75 76 HIS A O 1
ATOM 599 N N . HIS A 1 77 ? -2.941 5.816 -1.395 1 98.88 77 HIS A N 1
ATOM 600 C CA . HIS A 1 77 ? -1.83 6.25 -0.556 1 98.88 77 HIS A CA 1
ATOM 601 C C . HIS A 1 77 ? -1.373 5.133 0.375 1 98.88 77 HIS A C 1
ATOM 603 O O . HIS A 1 77 ? -2.072 4.129 0.538 1 98.88 77 HIS A O 1
ATOM 609 N N . ILE A 1 78 ? -0.195 5.277 0.899 1 98.88 78 ILE A N 1
ATOM 610 C CA . ILE A 1 78 ? 0.329 4.469 1.992 1 98.88 78 ILE A CA 1
ATOM 611 C C . ILE A 1 78 ? 0.414 5.309 3.264 1 98.88 78 ILE A C 1
ATOM 613 O O . ILE A 1 78 ? 0.935 6.426 3.244 1 98.88 78 ILE A O 1
ATOM 617 N N . ALA A 1 79 ? -0.062 4.785 4.336 1 98.81 79 ALA A N 1
ATOM 618 C CA . ALA A 1 79 ? -0.001 5.48 5.621 1 98.81 79 ALA A CA 1
ATOM 619 C C . ALA A 1 79 ? 0.954 4.781 6.582 1 98.81 79 ALA A C 1
ATOM 621 O O . ALA A 1 79 ? 0.861 3.568 6.785 1 98.81 79 ALA A O 1
ATOM 622 N N . PHE A 1 80 ? 1.812 5.543 7.18 1 98.81 80 PHE A N 1
ATOM 623 C CA . PHE A 1 80 ? 2.752 5.008 8.156 1 98.81 80 PHE A CA 1
ATOM 624 C C . PHE A 1 80 ? 2.438 5.531 9.555 1 98.81 80 PHE A C 1
ATOM 626 O O . PHE A 1 80 ? 2.189 6.723 9.734 1 98.81 80 PHE A O 1
ATOM 633 N N . ASP A 1 81 ? 2.445 4.598 10.484 1 98.5 81 ASP A N 1
ATOM 634 C CA . ASP A 1 81 ? 2.295 4.938 11.898 1 98.5 81 ASP A CA 1
ATOM 635 C C . ASP A 1 81 ? 3.574 5.559 12.453 1 98.5 81 ASP A C 1
ATOM 637 O O . ASP A 1 81 ? 4.664 5.012 12.273 1 98.5 81 ASP A O 1
ATOM 641 N N . VAL A 1 82 ? 3.424 6.723 13.094 1 98.19 82 VAL A N 1
ATOM 642 C CA . VAL A 1 82 ? 4.586 7.375 13.688 1 98.19 82 VAL A CA 1
ATOM 643 C C . VAL A 1 82 ? 4.324 7.672 15.156 1 98.19 82 VAL A C 1
ATOM 645 O O . VAL A 1 82 ? 3.172 7.828 15.57 1 98.19 82 VAL A O 1
ATOM 648 N N . ASP A 1 83 ? 5.371 7.73 16 1 96.19 83 ASP A N 1
ATOM 649 C CA . ASP A 1 83 ? 5.266 7.961 17.438 1 96.19 83 ASP A CA 1
ATOM 650 C C . ASP A 1 83 ? 4.918 9.422 17.734 1 96.19 83 ASP A C 1
ATOM 652 O O . ASP A 1 83 ? 4.102 9.703 18.609 1 96.19 83 ASP A O 1
ATOM 656 N N . ASP A 1 84 ? 5.566 10.312 17.141 1 97.44 84 ASP A N 1
ATOM 657 C CA . ASP A 1 84 ? 5.41 11.758 17.281 1 97.44 84 ASP A CA 1
ATOM 658 C C . ASP A 1 84 ? 5.344 12.438 15.922 1 97.44 84 ASP A C 1
ATOM 660 O O . ASP A 1 84 ? 6.379 12.719 15.312 1 97.44 84 ASP A O 1
ATOM 664 N N . ILE A 1 85 ? 4.16 12.773 15.531 1 98.19 85 ILE A N 1
ATOM 665 C CA . ILE A 1 85 ? 3.924 13.219 14.164 1 98.19 85 ILE A CA 1
ATOM 666 C C . ILE A 1 85 ? 4.555 14.594 13.953 1 98.19 85 ILE A C 1
ATOM 668 O O . ILE A 1 85 ? 5.074 14.883 12.875 1 98.19 85 ILE A O 1
ATOM 672 N N . VAL A 1 86 ? 4.523 15.461 14.906 1 98 86 VAL A N 1
ATOM 673 C CA . VAL A 1 86 ? 5.098 16.797 14.789 1 98 86 VAL A CA 1
ATOM 674 C C . VAL A 1 86 ? 6.609 16.703 14.602 1 98 86 VAL A C 1
ATOM 676 O O . VAL A 1 86 ? 7.172 17.312 13.695 1 98 86 VAL A O 1
ATOM 679 N N . LYS A 1 87 ? 7.246 15.898 15.406 1 97.94 87 LYS A N 1
ATOM 680 C CA . LYS A 1 87 ? 8.688 15.695 15.289 1 97.94 87 LYS A CA 1
ATOM 681 C C . LYS A 1 87 ? 9.047 15.07 13.945 1 97.94 87 LYS A C 1
ATOM 683 O O . LYS A 1 87 ? 10.055 15.43 13.336 1 97.94 87 LYS A O 1
ATOM 688 N N . GLU A 1 88 ? 8.25 14.148 13.523 1 98.12 88 GLU A N 1
ATOM 689 C CA . GLU A 1 88 ? 8.531 13.469 12.258 1 98.12 88 GLU A CA 1
ATOM 690 C C . GLU A 1 88 ? 8.391 14.422 11.078 1 98.12 88 GLU A C 1
ATOM 692 O O . GLU A 1 88 ? 9.188 14.383 10.141 1 98.12 88 GLU A O 1
ATOM 697 N N . ILE A 1 89 ? 7.391 15.227 11.102 1 98.38 89 ILE A N 1
ATOM 698 C CA . ILE A 1 89 ? 7.203 16.234 10.062 1 98.38 89 ILE A CA 1
ATOM 699 C C . ILE A 1 89 ? 8.445 17.125 9.977 1 98.38 89 ILE A C 1
ATOM 701 O O . ILE A 1 89 ? 8.969 17.359 8.883 1 98.38 89 ILE A O 1
ATOM 705 N N . GLU A 1 90 ? 8.859 17.562 11.094 1 98.19 90 GLU A N 1
ATOM 706 C CA . GLU A 1 90 ? 10.047 18.422 11.125 1 98.19 90 GLU A CA 1
ATOM 707 C C . GLU A 1 90 ? 11.258 17.703 10.547 1 98.19 90 GLU A C 1
ATOM 709 O O . GLU A 1 90 ? 11.992 18.266 9.734 1 98.19 90 GLU A O 1
ATOM 714 N N . ARG A 1 91 ? 11.484 16.5 10.953 1 98 91 ARG A N 1
ATOM 715 C CA . ARG A 1 91 ? 12.602 15.703 10.453 1 98 91 ARG A CA 1
ATOM 716 C C . ARG A 1 91 ? 12.539 15.57 8.938 1 98 91 ARG A C 1
ATOM 718 O O . ARG A 1 91 ? 13.539 15.781 8.25 1 98 91 ARG A O 1
ATOM 725 N N . LEU A 1 92 ? 11.398 15.234 8.406 1 98.5 92 LEU A N 1
ATOM 726 C CA . LEU A 1 92 ? 11.234 14.969 6.98 1 98.5 92 LEU A CA 1
ATOM 727 C C . LEU A 1 92 ? 11.383 16.25 6.168 1 98.5 92 LEU A C 1
ATOM 729 O O . LEU A 1 92 ? 11.945 16.234 5.066 1 98.5 92 LEU A O 1
ATOM 733 N N . LYS A 1 93 ? 10.883 17.328 6.695 1 98.06 93 LYS A N 1
ATOM 734 C CA . LYS A 1 93 ? 11.117 18.609 6.043 1 98.06 93 LYS A CA 1
ATOM 735 C C . LYS A 1 93 ? 12.609 18.906 5.93 1 98.06 93 LYS A C 1
ATOM 737 O O . LYS A 1 93 ? 13.086 19.328 4.875 1 98.06 93 LYS A O 1
ATOM 742 N N . ASN A 1 94 ? 13.281 18.672 6.996 1 98.19 94 ASN A N 1
ATOM 743 C CA . ASN A 1 94 ? 14.719 18.922 7.02 1 98.19 94 ASN A CA 1
ATOM 744 C C . ASN A 1 94 ? 15.453 18.016 6.035 1 98.19 94 ASN A C 1
ATOM 746 O O . ASN A 1 94 ? 16.516 18.375 5.531 1 98.19 94 ASN A O 1
ATOM 750 N N . GLU A 1 95 ? 14.875 16.875 5.773 1 98.19 95 GLU A N 1
ATOM 751 C CA . GLU A 1 95 ? 15.477 15.93 4.84 1 98.19 95 GLU A CA 1
ATOM 752 C C . GLU A 1 95 ? 15.078 16.234 3.4 1 98.19 95 GLU A C 1
ATOM 754 O O . GLU A 1 95 ? 15.461 15.523 2.475 1 98.19 95 GLU A O 1
ATOM 759 N N . GLY A 1 96 ? 14.18 17.219 3.143 1 97.75 96 GLY A N 1
ATOM 760 C CA . GLY A 1 96 ? 13.898 17.688 1.797 1 97.75 96 GLY A CA 1
ATOM 761 C C . GLY A 1 96 ? 12.555 17.219 1.27 1 97.75 96 GLY A C 1
ATOM 762 O O . GLY A 1 96 ? 12.219 17.469 0.11 1 97.75 96 GLY A O 1
ATOM 763 N N . PHE A 1 97 ? 11.797 16.594 2.092 1 98.62 97 PHE A N 1
ATOM 764 C CA . PHE A 1 97 ? 10.469 16.172 1.659 1 98.62 97 PHE A CA 1
ATOM 765 C C . PHE A 1 97 ? 9.492 17.344 1.667 1 98.62 97 PHE A C 1
ATOM 767 O O . PHE A 1 97 ? 9.625 18.266 2.479 1 98.62 97 PHE A O 1
ATOM 774 N N . ILE A 1 98 ? 8.555 17.312 0.752 1 98.44 98 ILE A N 1
ATOM 775 C CA . ILE A 1 98 ? 7.504 18.328 0.691 1 98.44 98 ILE A CA 1
ATOM 776 C C . ILE A 1 98 ? 6.301 17.875 1.517 1 98.44 98 ILE A C 1
ATOM 778 O O . ILE A 1 98 ? 5.633 16.906 1.168 1 98.44 98 ILE A O 1
ATOM 782 N N . VAL A 1 99 ? 6.059 18.578 2.574 1 98.06 99 VAL A N 1
ATOM 783 C CA . VAL A 1 99 ? 4.918 18.266 3.434 1 98.06 99 VAL A CA 1
ATOM 784 C C . VAL A 1 99 ? 3.711 19.094 3.006 1 98.06 99 VAL A C 1
ATOM 786 O O . VAL A 1 99 ? 3.791 20.328 2.922 1 98.06 99 VAL A O 1
ATOM 789 N N . LEU A 1 100 ? 2.564 18.5 2.707 1 96.06 100 LEU A N 1
ATOM 790 C CA . LEU A 1 100 ? 1.381 19.156 2.174 1 96.06 100 LEU A CA 1
ATOM 791 C C . LEU A 1 100 ? 0.653 19.938 3.27 1 96.06 100 LEU A C 1
ATOM 793 O O . LEU A 1 100 ? 0.12 21.016 3.02 1 96.06 100 LEU A O 1
ATOM 797 N N . ASN A 1 101 ? 0.503 19.406 4.426 1 93.19 101 ASN A N 1
ATOM 798 C CA . ASN A 1 101 ? -0.066 20.062 5.594 1 93.19 101 ASN A CA 1
ATOM 799 C C . ASN A 1 101 ? 0.856 19.953 6.805 1 93.19 101 ASN A C 1
ATOM 801 O O . ASN A 1 101 ? 0.788 18.984 7.559 1 93.19 101 ASN A O 1
ATOM 805 N N . GLU A 1 102 ? 1.566 21 7.051 1 90.88 102 GLU A N 1
ATOM 806 C CA . GLU A 1 102 ? 2.596 21 8.086 1 90.88 102 GLU A CA 1
ATOM 807 C C . GLU A 1 102 ? 1.977 20.906 9.477 1 90.88 102 GLU A C 1
ATOM 809 O O . GLU A 1 102 ? 2.621 20.438 10.422 1 90.88 102 GLU A O 1
ATOM 814 N N . THR A 1 103 ? 0.803 21.391 9.586 1 95.56 103 THR A N 1
ATOM 815 C CA . THR A 1 103 ? 0.058 21.172 10.82 1 95.56 103 THR A CA 1
ATOM 816 C C . THR A 1 103 ? -0.839 19.953 10.703 1 95.56 103 THR A C 1
ATOM 818 O O . THR A 1 103 ? -1.766 19.922 9.891 1 95.56 103 THR A O 1
ATOM 821 N N . PRO A 1 104 ? -0.508 18.922 11.547 1 96.81 104 PRO A N 1
ATOM 822 C CA . PRO A 1 104 ? -1.341 17.719 11.461 1 96.81 104 PRO A CA 1
ATOM 823 C C . PRO A 1 104 ? -2.826 18.016 11.664 1 96.81 104 PRO A C 1
ATOM 825 O O . PRO A 1 104 ? -3.184 18.875 12.461 1 96.81 104 PRO A O 1
ATOM 828 N N . LYS A 1 105 ? -3.641 17.359 10.977 1 95 105 LYS A N 1
ATOM 829 C CA . LYS A 1 105 ? -5.086 17.5 11.109 1 95 105 LYS A CA 1
ATOM 830 C C . LYS A 1 105 ? -5.738 16.188 11.523 1 95 105 LYS A C 1
ATOM 832 O O . LYS A 1 105 ? -5.113 15.125 11.445 1 95 105 LYS A O 1
ATOM 837 N N . LYS A 1 106 ? -6.973 16.297 11.992 1 92.56 106 LYS A N 1
ATOM 838 C CA . LYS A 1 106 ? -7.719 15.094 12.352 1 92.56 106 LYS A CA 1
ATOM 839 C C . LYS A 1 106 ? -8.148 14.32 11.109 1 92.56 106 LYS A C 1
ATOM 841 O O . LYS A 1 106 ? -8.688 14.898 10.164 1 92.56 106 LYS A O 1
ATOM 846 N N . GLY A 1 107 ? -7.809 13.055 11.078 1 91.44 107 GLY A N 1
ATOM 847 C CA . GLY A 1 107 ? -8.25 12.156 10.023 1 91.44 107 GLY A CA 1
ATOM 848 C C . GLY A 1 107 ? -9.273 11.133 10.492 1 91.44 107 GLY A C 1
ATOM 849 O O . GLY A 1 107 ? -9.977 11.367 11.477 1 91.44 107 GLY A O 1
ATOM 850 N N . ALA A 1 108 ? -9.516 10.211 9.648 1 89.25 108 ALA A N 1
ATOM 851 C CA . ALA A 1 108 ? -10.438 9.141 10.008 1 89.25 108 ALA A CA 1
ATOM 852 C C . ALA A 1 108 ? -9.844 8.242 11.094 1 89.25 108 ALA A C 1
ATOM 854 O O . ALA A 1 108 ? -8.656 8.344 11.406 1 89.25 108 ALA A O 1
ATOM 855 N N . ASP A 1 109 ? -10.68 7.52 11.781 1 92.31 109 ASP A N 1
ATOM 856 C CA . ASP A 1 109 ? -10.312 6.473 12.734 1 92.31 109 ASP A CA 1
ATOM 857 C C . ASP A 1 109 ? -9.469 7.035 13.875 1 92.31 109 ASP A C 1
ATOM 859 O O . ASP A 1 109 ? -8.469 6.434 14.266 1 92.31 109 ASP A O 1
ATOM 863 N N . ASN A 1 110 ? -9.75 8.242 14.336 1 90.94 110 ASN A N 1
ATOM 864 C CA . ASN A 1 110 ? -9.195 8.883 15.531 1 90.94 110 ASN A CA 1
ATOM 865 C C . ASN A 1 110 ? -7.684 9.07 15.406 1 90.94 110 ASN A C 1
ATOM 867 O O . ASN A 1 110 ? -6.934 8.734 16.328 1 90.94 110 ASN A O 1
ATOM 871 N N . LYS A 1 111 ? -7.27 9.586 14.336 1 95.06 111 LYS A N 1
ATOM 872 C CA . LYS A 1 111 ? -5.848 9.789 14.094 1 95.06 111 LYS A CA 1
ATOM 873 C C . LYS A 1 111 ? -5.562 11.234 13.695 1 95.06 111 LYS A C 1
ATOM 875 O O . LYS A 1 111 ? -6.418 11.898 13.102 1 95.06 111 LYS A O 1
ATOM 880 N N . LEU A 1 112 ? -4.387 11.68 14.047 1 96.88 112 LEU A N 1
ATOM 881 C CA . LEU A 1 112 ? -3.783 12.836 13.398 1 96.88 112 LEU A CA 1
ATOM 882 C C . LEU A 1 112 ? -3.023 12.422 12.141 1 96.88 112 LEU A C 1
ATOM 884 O O . LEU A 1 112 ? -2.328 11.406 12.141 1 96.88 112 LEU A O 1
ATOM 888 N N . VAL A 1 113 ? -3.209 13.289 11.141 1 97.62 113 VAL A N 1
ATOM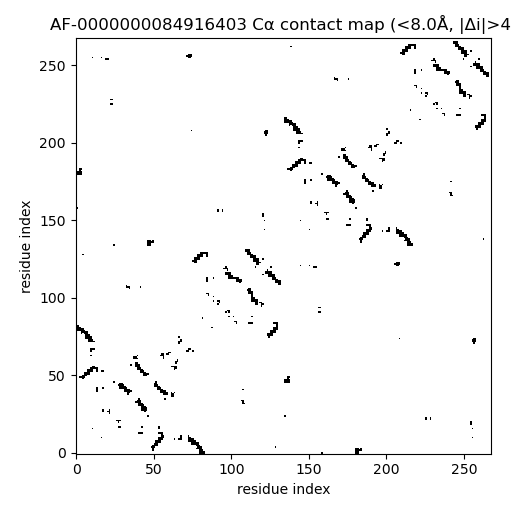 889 C CA . VAL A 1 113 ? -2.582 12.867 9.898 1 97.62 113 VAL A CA 1
ATOM 890 C C . VAL A 1 113 ? -1.857 14.047 9.258 1 97.62 113 VAL A C 1
ATOM 892 O O . VAL A 1 113 ? -2.211 15.203 9.492 1 97.62 113 VAL A O 1
ATOM 895 N N . ALA A 1 114 ? -0.836 13.789 8.5 1 98.19 114 ALA A N 1
ATOM 896 C CA . ALA A 1 114 ? -0.127 14.672 7.582 1 98.19 114 ALA A CA 1
ATOM 897 C C . ALA A 1 114 ? 0.309 13.922 6.324 1 98.19 114 ALA A C 1
ATOM 899 O O . ALA A 1 114 ? 0.472 12.703 6.348 1 98.19 114 ALA A O 1
ATOM 900 N N . PHE A 1 115 ? 0.478 14.711 5.211 1 98.5 115 PHE A N 1
ATOM 901 C CA . PHE A 1 115 ? 0.782 14.062 3.945 1 98.5 115 PHE A CA 1
ATOM 902 C C . PHE A 1 115 ? 2.08 14.602 3.355 1 98.5 115 PHE A C 1
ATOM 904 O O . PHE A 1 115 ? 2.361 15.797 3.449 1 98.5 115 PHE A O 1
ATOM 911 N N . LEU A 1 116 ? 2.867 13.719 2.787 1 98.62 116 LEU A N 1
ATOM 912 C CA . LEU A 1 116 ? 4.008 14.07 1.945 1 98.62 116 LEU A CA 1
ATOM 913 C C . LEU A 1 116 ? 3.617 14.055 0.471 1 98.62 116 LEU A C 1
ATOM 915 O O . LEU A 1 116 ? 2.951 13.125 0.01 1 98.62 116 LEU A O 1
ATOM 919 N N . HIS A 1 117 ? 4.027 15.062 -0.268 1 98.25 117 HIS A N 1
ATOM 920 C CA . HIS A 1 117 ? 3.703 15.211 -1.682 1 98.25 117 HIS A CA 1
ATOM 921 C C . HIS A 1 117 ? 4.434 14.172 -2.527 1 98.25 117 HIS A C 1
ATOM 923 O O . HIS A 1 117 ? 5.637 13.961 -2.354 1 98.25 117 HIS A O 1
ATOM 929 N N . PRO A 1 118 ? 3.756 13.625 -3.541 1 98.25 118 PRO A N 1
ATOM 930 C CA . PRO A 1 118 ? 4.344 12.578 -4.387 1 98.25 118 PRO A CA 1
ATOM 931 C C . PRO A 1 118 ? 5.598 13.055 -5.117 1 98.25 118 PRO A C 1
ATOM 933 O O . PRO A 1 118 ? 6.461 12.242 -5.453 1 98.25 118 PRO A O 1
ATOM 936 N N . LYS A 1 119 ? 5.711 14.289 -5.32 1 97.31 119 LYS A N 1
ATOM 937 C CA . LYS A 1 119 ? 6.859 14.836 -6.031 1 97.31 119 LYS A CA 1
ATOM 938 C C . LYS A 1 119 ? 8.164 14.539 -5.289 1 97.31 119 LYS A C 1
ATOM 940 O O . LYS A 1 119 ? 9.227 14.469 -5.898 1 97.31 119 LYS A O 1
ATOM 945 N N . SER A 1 120 ? 8.062 14.312 -4.012 1 98.19 120 SER A N 1
ATOM 946 C CA . SER A 1 120 ? 9.273 14.078 -3.221 1 98.19 120 SER A CA 1
ATOM 947 C C . SER A 1 120 ? 9.391 12.617 -2.814 1 98.19 120 SER A C 1
ATOM 949 O O . SER A 1 120 ? 10.289 12.25 -2.051 1 98.19 120 SER A O 1
ATOM 951 N N . THR A 1 121 ? 8.508 11.758 -3.238 1 98.38 121 THR A N 1
ATOM 952 C CA . THR A 1 121 ? 8.484 10.359 -2.83 1 98.38 121 THR A CA 1
ATOM 953 C C . THR A 1 121 ? 8.266 9.445 -4.035 1 98.38 121 THR A C 1
ATOM 955 O O . THR A 1 121 ? 7.496 8.484 -3.963 1 98.38 121 THR A O 1
ATOM 958 N N . ASN A 1 122 ? 8.852 9.766 -5.129 1 97.75 122 ASN A N 1
ATOM 959 C CA . ASN A 1 122 ? 8.773 8.953 -6.336 1 97.75 122 ASN A CA 1
ATOM 960 C C . ASN A 1 122 ? 7.324 8.664 -6.727 1 97.75 122 ASN A C 1
ATOM 962 O O . ASN A 1 122 ? 6.98 7.523 -7.051 1 97.75 122 ASN A O 1
ATOM 966 N N . GLY A 1 123 ? 6.457 9.641 -6.625 1 98 123 GLY A N 1
ATOM 967 C CA . GLY A 1 123 ? 5.094 9.516 -7.113 1 98 123 GLY A CA 1
ATOM 968 C C . GLY A 1 123 ? 4.156 8.867 -6.109 1 98 123 GLY A C 1
ATOM 969 O O . GLY A 1 123 ? 2.99 8.617 -6.414 1 98 123 GLY A O 1
ATOM 970 N N . VAL A 1 124 ? 4.578 8.562 -4.914 1 98.69 124 VAL A N 1
ATOM 971 C CA . VAL A 1 124 ? 3.773 7.895 -3.895 1 98.69 124 VAL A CA 1
ATOM 972 C C . VAL A 1 124 ? 3.207 8.93 -2.926 1 98.69 124 VAL A C 1
ATOM 974 O O . VAL A 1 124 ? 3.953 9.719 -2.346 1 98.69 124 VAL A O 1
ATOM 977 N N . LEU A 1 125 ? 1.88 8.992 -2.795 1 98.75 125 LEU A N 1
ATOM 978 C CA . LEU A 1 125 ? 1.29 9.789 -1.725 1 98.75 125 LEU A CA 1
ATOM 979 C C . LEU A 1 125 ? 1.451 9.094 -0.376 1 98.75 125 LEU A C 1
ATOM 981 O O . LEU A 1 125 ? 0.91 8 -0.165 1 98.75 125 LEU A O 1
ATOM 985 N N . ILE A 1 126 ? 2.195 9.734 0.499 1 98.81 126 ILE A N 1
ATOM 986 C CA . ILE A 1 126 ? 2.5 9.148 1.798 1 98.81 126 ILE A CA 1
ATOM 987 C C . ILE A 1 126 ? 1.739 9.891 2.895 1 98.81 126 ILE A C 1
ATOM 989 O O . ILE A 1 126 ? 1.74 11.117 2.934 1 98.81 126 ILE A O 1
ATOM 993 N N . GLU A 1 127 ? 1.064 9.172 3.719 1 98.69 127 GLU A N 1
ATOM 994 C CA . GLU A 1 127 ? 0.395 9.703 4.902 1 98.69 127 GLU A CA 1
ATOM 995 C C . GLU A 1 127 ? 1.159 9.344 6.176 1 98.69 127 GLU A C 1
ATOM 997 O O . GLU A 1 127 ? 1.555 8.188 6.363 1 98.69 127 GLU A O 1
ATOM 1002 N N . LEU A 1 128 ? 1.479 10.336 6.992 1 98.62 128 LEU A N 1
ATOM 1003 C CA . LEU A 1 128 ? 1.885 10.109 8.375 1 98.62 128 LEU A CA 1
ATOM 1004 C C . LEU A 1 128 ? 0.672 10.094 9.305 1 98.62 128 LEU A C 1
ATOM 1006 O O . LEU A 1 128 ? -0.208 10.945 9.195 1 98.62 128 LEU A O 1
ATOM 1010 N N . CYS A 1 129 ? 0.661 9.102 10.18 1 97.88 129 CYS A N 1
ATOM 1011 C CA . CYS A 1 129 ? -0.471 9.055 11.094 1 97.88 129 CYS A CA 1
ATOM 1012 C C . CYS A 1 129 ? -0.005 8.797 12.523 1 97.88 129 CYS A C 1
ATOM 1014 O O . CYS A 1 129 ? 0.946 8.047 12.75 1 97.88 129 CYS A O 1
ATOM 1016 N N . GLN A 1 130 ? -0.64 9.398 13.469 1 98.06 130 GLN A N 1
ATOM 1017 C CA . GLN A 1 130 ? -0.448 9.195 14.898 1 98.06 130 GLN A CA 1
ATOM 1018 C C . GLN A 1 130 ? -1.784 9.031 15.617 1 98.06 130 GLN A C 1
ATOM 1020 O O . GLN A 1 130 ? -2.691 9.852 15.453 1 98.06 130 GLN A O 1
ATOM 1025 N N . GLU A 1 131 ? -1.873 7.922 16.375 1 95.62 131 GLU A N 1
ATOM 1026 C CA . GLU A 1 131 ? -3.088 7.715 17.156 1 95.62 131 GLU A CA 1
ATOM 1027 C C . GLU A 1 131 ? -3.311 8.852 18.141 1 95.62 131 GLU A C 1
ATOM 1029 O O . GLU A 1 131 ? -2.371 9.305 18.797 1 95.62 131 GLU A O 1
ATOM 1034 N N . ILE A 1 132 ? -4.539 9.391 18.141 1 91.31 132 ILE A N 1
ATOM 1035 C CA . ILE A 1 132 ? -4.887 10.406 19.109 1 91.31 132 ILE A CA 1
ATOM 1036 C C . ILE A 1 132 ? -5.117 9.758 20.484 1 91.31 132 ILE A C 1
ATOM 1038 O O . ILE A 1 132 ? -5.93 8.836 20.609 1 91.31 132 ILE A O 1
ATOM 1042 N N . ALA A 1 133 ? -4.191 10.055 21.406 1 76.31 133 ALA A N 1
ATOM 1043 C CA . ALA A 1 133 ? -4.309 9.516 22.75 1 76.31 133 ALA A CA 1
ATOM 1044 C C . ALA A 1 133 ? -5.617 9.953 23.406 1 76.31 133 ALA A C 1
ATOM 1046 O O . ALA A 1 133 ? -6.059 11.086 23.234 1 76.31 133 ALA A O 1
ATOM 1047 N N . ASN A 1 134 ? -6.539 9.016 23.812 1 58.53 134 ASN A N 1
ATOM 1048 C CA . ASN A 1 134 ? -7.691 9.352 24.641 1 58.53 134 ASN A CA 1
ATOM 1049 C C . ASN A 1 134 ? -7.266 9.992 25.953 1 58.53 134 ASN A C 1
ATOM 1051 O O . ASN A 1 134 ? -6.176 9.719 26.469 1 58.53 134 ASN A O 1
ATOM 1055 N N . MET B 1 1 ? -5.305 -14.094 5.016 1 94.69 1 MET B N 1
ATOM 1056 C CA . MET B 1 1 ? -4.176 -13.18 4.902 1 94.69 1 MET B CA 1
ATOM 1057 C C . MET B 1 1 ? -3.645 -12.797 6.281 1 94.69 1 MET B C 1
ATOM 1059 O O . MET B 1 1 ? -4.414 -12.398 7.16 1 94.69 1 MET B O 1
ATOM 1063 N N . LYS B 1 2 ? -2.379 -12.93 6.473 1 95.94 2 LYS B N 1
ATOM 1064 C CA . LYS B 1 2 ? -1.784 -12.75 7.793 1 95.94 2 LYS B CA 1
ATOM 1065 C C . LYS B 1 2 ? -1.458 -11.289 8.055 1 95.94 2 LYS B C 1
ATOM 1067 O O . LYS B 1 2 ? -1.693 -10.781 9.148 1 95.94 2 LYS B O 1
ATOM 1072 N N . LYS B 1 3 ? -0.88 -10.617 7.164 1 97.69 3 LYS B N 1
ATOM 1073 C CA . LYS B 1 3 ? -0.458 -9.227 7.223 1 97.69 3 LYS B CA 1
ATOM 1074 C C . LYS B 1 3 ? -0.09 -8.695 5.84 1 97.69 3 LYS B C 1
ATOM 1076 O O . LYS B 1 3 ? 0.034 -9.477 4.891 1 97.69 3 LYS B O 1
ATOM 1081 N N . ILE B 1 4 ? -0.038 -7.383 5.727 1 98.69 4 ILE B N 1
ATOM 1082 C CA . ILE B 1 4 ? 0.672 -6.824 4.578 1 98.69 4 ILE B CA 1
ATOM 1083 C C . ILE B 1 4 ? 2.15 -7.203 4.656 1 98.69 4 ILE B C 1
ATOM 1085 O O . ILE B 1 4 ? 2.848 -6.812 5.598 1 98.69 4 ILE B O 1
ATOM 1089 N N . GLU B 1 5 ? 2.576 -8.039 3.754 1 98.5 5 GLU B N 1
ATOM 1090 C CA . GLU B 1 5 ? 3.982 -8.43 3.732 1 98.5 5 GLU B CA 1
ATOM 1091 C C . GLU B 1 5 ? 4.859 -7.301 3.191 1 98.5 5 GLU B C 1
ATOM 1093 O O . GLU B 1 5 ? 5.852 -6.922 3.818 1 98.5 5 GLU B O 1
ATOM 1098 N N . HIS B 1 6 ? 4.535 -6.793 2.064 1 98.75 6 HIS B N 1
ATOM 1099 C CA . HIS B 1 6 ? 5.254 -5.652 1.51 1 98.75 6 HIS B CA 1
ATOM 1100 C C . HIS B 1 6 ? 4.375 -4.863 0.542 1 98.75 6 HIS B C 1
ATOM 1102 O O . HIS B 1 6 ? 3.328 -5.355 0.108 1 98.75 6 HIS B O 1
ATOM 1108 N N . ILE B 1 7 ? 4.766 -3.637 0.253 1 98.88 7 ILE B N 1
ATOM 1109 C CA . ILE B 1 7 ? 4.234 -2.816 -0.83 1 98.88 7 ILE B CA 1
ATOM 1110 C C . ILE B 1 7 ? 5.301 -2.635 -1.909 1 98.88 7 ILE B C 1
ATOM 1112 O O . ILE B 1 7 ? 6.43 -2.236 -1.615 1 98.88 7 ILE B O 1
ATOM 1116 N N . GLY B 1 8 ? 4.949 -2.994 -3.127 1 98.81 8 GLY B N 1
ATOM 1117 C CA . GLY B 1 8 ? 5.844 -2.768 -4.25 1 98.81 8 GLY B CA 1
ATOM 1118 C C . GLY B 1 8 ? 5.699 -1.386 -4.859 1 98.81 8 GLY B C 1
ATOM 1119 O O . GLY B 1 8 ? 4.59 -0.965 -5.199 1 98.81 8 GLY B O 1
ATOM 1120 N N . ILE B 1 9 ? 6.789 -0.71 -5.008 1 98.94 9 ILE B N 1
ATOM 1121 C CA . ILE B 1 9 ? 6.824 0.608 -5.629 1 98.94 9 ILE B CA 1
ATOM 1122 C C . ILE B 1 9 ? 7.719 0.571 -6.867 1 98.94 9 ILE B C 1
ATOM 1124 O O . ILE B 1 9 ? 8.898 0.218 -6.777 1 98.94 9 ILE B O 1
ATOM 1128 N N . ALA B 1 10 ? 7.148 0.899 -8.031 1 98.88 10 ALA B N 1
ATOM 1129 C CA . ALA B 1 10 ? 7.914 0.987 -9.273 1 98.88 10 ALA B CA 1
ATOM 1130 C C . ALA B 1 10 ? 8.688 2.301 -9.352 1 98.88 10 ALA B C 1
ATOM 1132 O O . ALA B 1 10 ? 8.109 3.379 -9.18 1 98.88 10 ALA B O 1
ATOM 1133 N N . VAL B 1 11 ? 9.961 2.238 -9.586 1 98.88 11 VAL B N 1
ATOM 1134 C CA . VAL B 1 11 ? 10.805 3.426 -9.641 1 98.88 11 VAL B CA 1
ATOM 1135 C C . VAL B 1 11 ? 11.648 3.408 -10.914 1 98.88 11 VAL B C 1
ATOM 1137 O O . VAL B 1 11 ? 11.945 2.34 -11.453 1 98.88 11 VAL B O 1
ATOM 1140 N N . LYS B 1 12 ? 12.047 4.555 -11.43 1 98.38 12 LYS B N 1
ATOM 1141 C CA . LYS B 1 12 ? 12.836 4.676 -12.648 1 98.38 12 LYS B CA 1
ATOM 1142 C C . LYS B 1 12 ? 14.305 4.332 -12.398 1 98.38 12 LYS B C 1
ATOM 1144 O O . LYS B 1 12 ? 14.977 3.789 -13.281 1 98.38 12 LYS B O 1
ATOM 1149 N N . ASN B 1 13 ? 14.812 4.734 -11.25 1 98.5 13 ASN B N 1
ATOM 1150 C CA . ASN B 1 13 ? 16.203 4.547 -10.867 1 98.5 13 ASN B CA 1
ATOM 1151 C C . ASN B 1 13 ? 16.344 4.109 -9.414 1 98.5 13 ASN B C 1
ATOM 1153 O O . ASN B 1 13 ? 16.016 4.871 -8.5 1 98.5 13 ASN B O 1
ATOM 1157 N N . LEU B 1 14 ? 16.859 2.926 -9.234 1 98.62 14 LEU B N 1
ATOM 1158 C CA . LEU B 1 14 ? 16.891 2.307 -7.918 1 98.62 14 LEU B CA 1
ATOM 1159 C C . LEU B 1 14 ? 17.859 3.043 -6.996 1 98.62 14 LEU B C 1
ATOM 1161 O O . LEU B 1 14 ? 17.562 3.242 -5.812 1 98.62 14 LEU B O 1
ATOM 1165 N N . GLU B 1 15 ? 19 3.453 -7.453 1 98.12 15 GLU B N 1
ATOM 1166 C CA . GLU B 1 15 ? 20 4.137 -6.645 1 98.12 15 GLU B CA 1
ATOM 1167 C C . GLU B 1 15 ? 19.453 5.441 -6.07 1 98.12 15 GLU B C 1
ATOM 1169 O O . GLU B 1 15 ? 19.531 5.668 -4.859 1 98.12 15 GLU B O 1
ATOM 1174 N N . THR B 1 16 ? 18.938 6.285 -6.941 1 98.38 16 THR B N 1
ATOM 1175 C CA . THR B 1 16 ? 18.344 7.551 -6.504 1 98.38 16 THR B CA 1
ATOM 1176 C C . THR B 1 16 ? 17.188 7.309 -5.551 1 98.38 16 THR B C 1
ATOM 1178 O O . THR B 1 16 ? 17.047 8 -4.539 1 98.38 16 THR B O 1
ATOM 1181 N N . SER B 1 17 ? 16.359 6.355 -5.82 1 98.75 17 SER B N 1
ATOM 1182 C CA . SER B 1 17 ? 15.195 6.059 -4.984 1 98.75 17 SER B CA 1
ATOM 1183 C C . SER B 1 17 ? 15.617 5.516 -3.625 1 98.75 17 SER B C 1
ATOM 1185 O O . SER B 1 17 ? 15 5.824 -2.605 1 98.75 17 SER B O 1
ATOM 1187 N N . ASN B 1 18 ? 16.672 4.695 -3.609 1 98.75 18 ASN B N 1
ATOM 1188 C CA . ASN B 1 18 ? 17.203 4.215 -2.34 1 98.75 18 ASN B CA 1
ATOM 1189 C C . ASN B 1 18 ? 17.594 5.371 -1.426 1 98.75 18 ASN B C 1
ATOM 1191 O O . ASN B 1 18 ? 17.375 5.312 -0.214 1 98.75 18 ASN B O 1
ATOM 1195 N N . GLU B 1 19 ? 18.188 6.379 -1.991 1 98.62 19 GLU B N 1
ATOM 1196 C CA . GLU B 1 19 ? 18.562 7.547 -1.198 1 98.62 19 GLU B CA 1
ATOM 1197 C C . GLU B 1 19 ? 17.344 8.234 -0.614 1 98.62 19 GLU B C 1
ATOM 1199 O O . GLU B 1 19 ? 17.328 8.609 0.562 1 98.62 19 GLU B O 1
ATOM 1204 N N . ILE B 1 20 ? 16.328 8.406 -1.416 1 98.62 20 ILE B N 1
ATOM 1205 C CA . ILE B 1 20 ? 15.094 9.055 -1 1 98.62 20 ILE B CA 1
ATOM 1206 C C . ILE B 1 20 ? 14.445 8.266 0.133 1 98.62 20 ILE B C 1
ATOM 1208 O O . ILE B 1 20 ? 14.125 8.82 1.184 1 98.62 20 ILE B O 1
ATOM 1212 N N . PHE B 1 21 ? 14.273 6.996 -0.026 1 98.81 21 PHE B N 1
ATOM 1213 C CA . PHE B 1 21 ? 13.547 6.188 0.94 1 98.81 21 PHE B CA 1
ATOM 1214 C C . PHE B 1 21 ? 14.391 5.926 2.182 1 98.81 21 PHE B C 1
ATOM 1216 O O . PHE B 1 21 ? 13.852 5.695 3.268 1 98.81 21 PHE B O 1
ATOM 1223 N N . GLU B 1 22 ? 15.711 5.883 2.025 1 98.62 22 GLU B N 1
ATOM 1224 C CA . GLU B 1 22 ? 16.562 5.848 3.215 1 98.62 22 GLU B CA 1
ATOM 1225 C C . GLU B 1 22 ? 16.297 7.047 4.117 1 98.62 22 GLU B C 1
ATOM 1227 O O . GLU B 1 22 ? 16.219 6.906 5.34 1 98.62 22 GLU B O 1
ATOM 1232 N N . LYS B 1 23 ? 16.203 8.219 3.549 1 98.44 23 LYS B N 1
ATOM 1233 C CA . LYS B 1 23 ? 15.859 9.422 4.305 1 98.44 23 LYS B CA 1
ATOM 1234 C C . LYS B 1 23 ? 14.453 9.336 4.879 1 98.44 23 LYS B C 1
ATOM 1236 O O . LYS B 1 23 ? 14.203 9.766 6.008 1 98.44 23 LYS B O 1
ATOM 1241 N N . LEU B 1 24 ? 13.523 8.836 4.125 1 98.56 24 LEU B N 1
ATOM 1242 C CA . LEU B 1 24 ? 12.141 8.695 4.574 1 98.56 24 LEU B CA 1
ATOM 1243 C C . LEU B 1 24 ? 12.07 7.844 5.84 1 98.56 24 LEU B C 1
ATOM 1245 O O . LEU B 1 24 ? 11.445 8.25 6.828 1 98.56 24 LEU B O 1
ATOM 1249 N N . PHE B 1 25 ? 12.727 6.727 5.793 1 98.06 25 PHE B N 1
ATOM 1250 C CA . PHE B 1 25 ? 12.586 5.754 6.871 1 98.06 25 PHE B CA 1
ATOM 1251 C C . PHE B 1 25 ? 13.641 5.98 7.945 1 98.06 25 PHE B C 1
ATOM 1253 O O . PHE B 1 25 ? 13.539 5.441 9.047 1 98.06 25 PHE B O 1
ATOM 1260 N N . GLY B 1 26 ? 14.719 6.762 7.656 1 96.75 26 GLY B N 1
ATOM 1261 C CA . GLY B 1 26 ? 15.805 6.992 8.594 1 96.75 26 GLY B CA 1
ATOM 1262 C C . GLY B 1 26 ? 16.75 5.812 8.719 1 96.75 26 GLY B C 1
ATOM 1263 O O . GLY B 1 26 ? 17.5 5.711 9.688 1 96.75 26 GLY B O 1
ATOM 1264 N N . SER B 1 27 ? 16.656 4.852 7.879 1 97 27 SER B N 1
ATOM 1265 C CA . SER B 1 27 ? 17.5 3.658 7.848 1 97 27 SER B CA 1
ATOM 1266 C C . SER B 1 27 ? 17.703 3.166 6.422 1 97 27 SER B C 1
ATOM 1268 O O . SER B 1 27 ? 16.844 3.338 5.566 1 97 27 SER B O 1
ATOM 1270 N N . PRO B 1 28 ? 18.812 2.545 6.152 1 97.69 28 PRO B N 1
ATOM 1271 C CA . PRO B 1 28 ? 19.094 2.092 4.789 1 97.69 28 PRO B CA 1
ATOM 1272 C C . PRO B 1 28 ? 18.312 0.837 4.406 1 97.69 28 PRO B C 1
ATOM 1274 O O . PRO B 1 28 ? 17.797 0.143 5.281 1 97.69 28 PRO B O 1
ATOM 1277 N N . SER B 1 29 ? 18.234 0.639 3.072 1 98.25 29 SER B N 1
ATOM 1278 C CA . SER B 1 29 ? 17.766 -0.661 2.607 1 98.25 29 SER B CA 1
ATOM 1279 C C . SER B 1 29 ? 18.641 -1.791 3.148 1 98.25 29 SER B C 1
ATOM 1281 O O . SER B 1 29 ? 19.812 -1.593 3.428 1 98.25 29 SER B O 1
ATOM 1283 N N . TYR B 1 30 ? 18.047 -2.965 3.309 1 97.38 30 TYR B N 1
ATOM 1284 C CA . TYR B 1 30 ? 18.844 -4.027 3.92 1 97.38 30 TYR B CA 1
ATOM 1285 C C . TYR B 1 30 ? 19.266 -5.062 2.881 1 97.38 30 TYR B C 1
ATOM 1287 O O . TYR B 1 30 ? 20.109 -5.914 3.154 1 97.38 30 TYR B O 1
ATOM 1295 N N . LYS B 1 31 ? 18.672 -4.996 1.694 1 97.38 31 LYS B N 1
ATOM 1296 C CA . LYS B 1 31 ? 18.969 -6.008 0.68 1 97.38 31 LYS B CA 1
ATOM 1297 C C . LYS B 1 31 ? 18.594 -5.508 -0.713 1 97.38 31 LYS B C 1
ATOM 1299 O O . LYS B 1 31 ? 17.594 -4.816 -0.884 1 97.38 31 LYS B O 1
ATOM 1304 N N . THR B 1 32 ? 19.453 -5.754 -1.637 1 97.88 32 THR B N 1
ATOM 1305 C CA . THR B 1 32 ? 19.125 -5.609 -3.053 1 97.88 32 THR B CA 1
ATOM 1306 C C . THR B 1 32 ? 19.219 -6.957 -3.766 1 97.88 32 THR B C 1
ATOM 1308 O O . THR B 1 32 ? 20.094 -7.773 -3.457 1 97.88 32 THR B O 1
ATOM 1311 N N . GLU B 1 33 ? 18.328 -7.121 -4.652 1 97.62 33 GLU B N 1
ATOM 1312 C CA . GLU B 1 33 ? 18.266 -8.398 -5.355 1 97.62 33 GLU B CA 1
ATOM 1313 C C . GLU B 1 33 ? 17.797 -8.219 -6.793 1 97.62 33 GLU B C 1
ATOM 1315 O O . GLU B 1 33 ? 16.859 -7.457 -7.055 1 97.62 33 GLU B O 1
ATOM 1320 N N . GLU B 1 34 ? 18.484 -8.906 -7.684 1 96.69 34 GLU B N 1
ATOM 1321 C CA . GLU B 1 34 ? 18.016 -8.938 -9.07 1 96.69 34 GLU B CA 1
ATOM 1322 C C . GLU B 1 34 ? 17.25 -10.219 -9.367 1 96.69 34 GLU B C 1
ATOM 1324 O O . GLU B 1 34 ? 17.656 -11.305 -8.953 1 96.69 34 GLU B O 1
ATOM 1329 N N . VAL B 1 35 ? 16.109 -10.047 -9.938 1 94.75 35 VAL B N 1
ATOM 1330 C CA . VAL B 1 35 ? 15.328 -11.18 -10.422 1 94.75 35 VAL B CA 1
ATOM 1331 C C . VAL B 1 35 ? 15.273 -11.148 -11.945 1 94.75 35 VAL B C 1
ATOM 1333 O O . VAL B 1 35 ? 14.328 -10.617 -12.531 1 94.75 35 VAL B O 1
ATOM 1336 N N . GLU B 1 36 ? 16.188 -11.828 -12.57 1 94.25 36 GLU B N 1
ATOM 1337 C CA . GLU B 1 36 ? 16.375 -11.75 -14.008 1 94.25 36 GLU B CA 1
ATOM 1338 C C . GLU B 1 36 ? 15.141 -12.227 -14.766 1 94.25 36 GLU B C 1
ATOM 1340 O O . GLU B 1 36 ? 14.766 -11.633 -15.781 1 94.25 36 GLU B O 1
ATOM 1345 N N . SER B 1 37 ? 14.578 -13.258 -14.305 1 91.38 37 SER B N 1
ATOM 1346 C CA . SER B 1 37 ? 13.422 -13.844 -14.977 1 91.38 37 SER B CA 1
ATOM 1347 C C . SER B 1 37 ? 12.266 -12.852 -15.047 1 91.38 37 SER B C 1
ATOM 1349 O O . SER B 1 37 ? 11.453 -12.891 -15.977 1 91.38 37 SER B O 1
ATOM 1351 N N . GLU B 1 38 ? 12.18 -11.883 -14.148 1 92.56 38 GLU B N 1
ATOM 1352 C CA . GLU B 1 38 ? 11.102 -10.898 -14.109 1 92.56 38 GLU B CA 1
ATOM 1353 C C . GLU B 1 38 ? 11.562 -9.555 -14.656 1 92.56 38 GLU B C 1
ATOM 1355 O O . GLU B 1 38 ? 10.758 -8.625 -14.797 1 92.56 38 GLU B O 1
ATOM 1360 N N . GLY B 1 39 ? 12.844 -9.414 -14.984 1 97 39 GLY B N 1
ATOM 1361 C CA . GLY B 1 39 ? 13.383 -8.18 -15.531 1 97 39 GLY B CA 1
ATOM 1362 C C . GLY B 1 39 ? 13.367 -7.027 -14.539 1 97 39 GLY B C 1
ATOM 1363 O O . GLY B 1 39 ? 13.008 -5.898 -14.898 1 97 39 GLY B O 1
ATOM 1364 N N . VAL B 1 40 ? 13.664 -7.383 -13.266 1 97.81 40 VAL B N 1
ATOM 1365 C CA . VAL B 1 40 ? 13.609 -6.309 -12.273 1 97.81 40 VAL B CA 1
ATOM 1366 C C . VAL B 1 40 ? 14.805 -6.41 -11.336 1 97.81 40 VAL B C 1
ATOM 1368 O O . VAL B 1 40 ? 15.367 -7.496 -11.141 1 97.81 40 VAL B O 1
ATOM 1371 N N . LYS B 1 41 ? 15.273 -5.336 -10.859 1 98.44 41 LYS B N 1
ATOM 1372 C CA . LYS B 1 41 ? 16.125 -5.191 -9.688 1 98.44 41 LYS B CA 1
ATOM 1373 C C . LYS B 1 41 ? 15.359 -4.586 -8.516 1 98.44 41 LYS B C 1
ATOM 1375 O O . LYS B 1 41 ? 14.625 -3.609 -8.688 1 98.44 41 LYS B O 1
ATOM 1380 N N . THR B 1 42 ? 15.477 -5.191 -7.363 1 98.56 42 THR B N 1
ATOM 1381 C CA . THR B 1 42 ? 14.656 -4.773 -6.234 1 98.56 42 THR B CA 1
ATOM 1382 C C . THR B 1 42 ? 15.531 -4.332 -5.066 1 98.56 42 THR B C 1
ATOM 1384 O O . THR B 1 42 ? 16.688 -4.746 -4.957 1 98.56 42 THR B O 1
ATOM 1387 N N . SER B 1 43 ? 15.062 -3.445 -4.305 1 98.75 43 SER B N 1
ATOM 1388 C CA . SER B 1 43 ? 15.625 -3.002 -3.031 1 98.75 43 SER B CA 1
ATOM 1389 C C . SER B 1 43 ? 14.578 -3.047 -1.921 1 98.75 43 SER B C 1
ATOM 1391 O O . SER B 1 43 ? 13.422 -2.664 -2.131 1 98.75 43 SER B O 1
ATOM 1393 N N . PHE B 1 44 ? 14.977 -3.48 -0.731 1 98.69 44 PHE B N 1
ATOM 1394 C CA . PHE B 1 44 ? 14.008 -3.742 0.331 1 98.69 44 PHE B CA 1
ATOM 1395 C C . PHE B 1 44 ? 14.305 -2.885 1.555 1 98.69 44 PHE B C 1
ATOM 1397 O O . PHE B 1 44 ? 15.461 -2.758 1.964 1 98.69 44 PHE B O 1
ATOM 1404 N N . PHE B 1 45 ? 13.281 -2.244 2.1 1 98.62 45 PHE B N 1
ATOM 1405 C CA . PHE B 1 45 ? 13.305 -1.523 3.367 1 98.62 45 PHE B CA 1
ATOM 1406 C C . PHE B 1 45 ? 12.391 -2.199 4.387 1 98.62 45 PHE B C 1
ATOM 1408 O O . PHE B 1 45 ? 11.297 -2.643 4.047 1 98.62 45 PHE B O 1
ATOM 1415 N N . MET B 1 46 ? 12.867 -2.266 5.598 1 97.75 46 MET B N 1
ATOM 1416 C CA . MET B 1 46 ? 12.016 -2.746 6.68 1 97.75 46 MET B CA 1
ATOM 1417 C C . MET B 1 46 ? 11.227 -1.6 7.301 1 97.75 46 MET B C 1
ATOM 1419 O O . MET B 1 46 ? 11.75 -0.5 7.477 1 97.75 46 MET B O 1
ATOM 1423 N N . CYS B 1 47 ? 10.039 -1.794 7.609 1 97.25 47 CYS B N 1
ATOM 1424 C CA . CYS B 1 47 ? 9.18 -0.892 8.367 1 97.25 47 CYS B CA 1
ATOM 1425 C C . CYS B 1 47 ? 8.305 -1.665 9.344 1 97.25 47 CYS B C 1
ATOM 1427 O O . CYS B 1 47 ? 7.172 -2.031 9.016 1 97.25 47 CYS B O 1
ATOM 1429 N N . GLY B 1 48 ? 8.805 -1.849 10.609 1 97 48 GLY B N 1
ATOM 1430 C CA . GLY B 1 48 ? 8.125 -2.77 11.508 1 97 48 GLY B CA 1
ATOM 1431 C C . GLY B 1 48 ? 8.008 -4.172 10.945 1 97 48 GLY B C 1
ATOM 1432 O O . GLY B 1 48 ? 9 -4.758 10.5 1 97 48 GLY B O 1
ATOM 1433 N N . PRO B 1 49 ? 6.793 -4.785 11 1 97.56 49 PRO B N 1
ATOM 1434 C CA . PRO B 1 49 ? 6.613 -6.129 10.445 1 97.56 49 PRO B CA 1
ATOM 1435 C C . PRO B 1 49 ? 6.422 -6.129 8.938 1 97.56 49 PRO B C 1
ATOM 1437 O O . PRO B 1 49 ? 6.191 -7.184 8.336 1 97.56 49 PRO B O 1
ATOM 1440 N N . ASN B 1 50 ? 6.426 -5.008 8.305 1 98.31 50 ASN B N 1
ATOM 1441 C CA . ASN B 1 50 ? 6.172 -4.859 6.875 1 98.31 50 ASN B CA 1
ATOM 1442 C C . ASN B 1 50 ? 7.445 -4.492 6.113 1 98.31 50 ASN B C 1
ATOM 1444 O O . ASN B 1 50 ? 8.492 -4.262 6.723 1 98.31 50 ASN B O 1
ATOM 1448 N N . LYS B 1 51 ? 7.344 -4.5 4.824 1 98.38 51 LYS B N 1
ATOM 1449 C CA . LYS B 1 51 ? 8.453 -4.07 3.973 1 98.38 51 LYS B CA 1
ATOM 1450 C C . LYS B 1 51 ? 7.961 -3.137 2.869 1 98.38 51 LYS B C 1
ATOM 1452 O O . LYS B 1 51 ? 6.801 -3.203 2.461 1 98.38 51 LYS B O 1
ATOM 1457 N N . ILE B 1 52 ? 8.852 -2.311 2.453 1 98.81 52 ILE B N 1
ATOM 1458 C CA . ILE B 1 52 ? 8.734 -1.607 1.18 1 98.81 52 ILE B CA 1
ATOM 1459 C C . ILE B 1 52 ? 9.719 -2.199 0.173 1 98.81 52 ILE B C 1
ATOM 1461 O O . ILE B 1 52 ? 10.891 -2.406 0.49 1 98.81 52 ILE B O 1
ATOM 1465 N N . GLU B 1 53 ? 9.234 -2.539 -0.927 1 98.81 53 GLU B N 1
ATOM 1466 C CA . GLU B 1 53 ? 10.039 -3.064 -2.027 1 98.81 53 GLU B CA 1
ATOM 1467 C C . GLU B 1 53 ? 10.078 -2.084 -3.195 1 98.81 53 GLU B C 1
ATOM 1469 O O . GLU B 1 53 ? 9.055 -1.813 -3.824 1 98.81 53 GLU B O 1
ATOM 1474 N N . LEU B 1 54 ? 11.25 -1.518 -3.463 1 98.88 54 LEU B N 1
ATOM 1475 C CA . LEU B 1 54 ? 11.445 -0.718 -4.668 1 98.88 54 LEU B CA 1
ATOM 1476 C C . LEU B 1 54 ? 11.82 -1.604 -5.852 1 98.88 54 LEU B C 1
ATOM 1478 O O . LEU B 1 54 ? 12.617 -2.533 -5.707 1 98.88 54 LEU B O 1
ATOM 1482 N N . LEU B 1 55 ? 11.203 -1.364 -7.016 1 98.88 55 LEU B N 1
ATOM 1483 C CA . LEU B 1 55 ? 11.438 -2.193 -8.188 1 98.88 55 LEU B CA 1
ATOM 1484 C C . LEU B 1 55 ? 11.867 -1.34 -9.383 1 98.88 55 LEU B C 1
ATOM 1486 O O . LEU B 1 55 ? 11.141 -0.429 -9.789 1 98.88 55 LEU B O 1
ATOM 1490 N N . GLU B 1 56 ? 12.992 -1.582 -9.922 1 98.81 56 GLU B N 1
ATOM 1491 C CA . GLU B 1 56 ? 13.492 -0.977 -11.148 1 98.81 56 GLU B CA 1
ATOM 1492 C C . GLU B 1 56 ? 13.516 -1.989 -12.297 1 98.81 56 GLU B C 1
ATOM 1494 O O . GLU B 1 56 ? 14.016 -3.105 -12.133 1 98.81 56 GLU B O 1
ATOM 1499 N N . ALA B 1 57 ? 12.945 -1.575 -13.414 1 98.69 57 ALA B N 1
ATOM 1500 C CA . ALA B 1 57 ? 12.969 -2.443 -14.586 1 98.69 57 ALA B CA 1
ATOM 1501 C C . ALA B 1 57 ? 14.391 -2.609 -15.117 1 98.69 57 ALA B C 1
ATOM 1503 O O . ALA B 1 57 ? 15.141 -1.637 -15.211 1 98.69 57 ALA B O 1
ATOM 1504 N N . THR B 1 58 ? 14.742 -3.859 -15.461 1 98.12 58 THR B N 1
ATOM 1505 C CA . THR B 1 58 ? 16.031 -4.117 -16.078 1 98.12 58 THR B CA 1
ATOM 1506 C C . THR B 1 58 ? 15.852 -4.52 -17.547 1 98.12 58 THR B C 1
ATOM 1508 O O . THR B 1 58 ? 16.828 -4.668 -18.281 1 98.12 58 THR B O 1
ATOM 1511 N N . LYS B 1 59 ? 14.664 -4.742 -17.922 1 97.56 59 LYS B N 1
ATOM 1512 C CA . LYS B 1 59 ? 14.297 -5.02 -19.312 1 97.56 59 LYS B CA 1
ATOM 1513 C C . LYS B 1 59 ? 13.164 -4.109 -19.781 1 97.56 59 LYS B C 1
ATOM 1515 O O . LYS B 1 59 ? 12.227 -3.84 -19.016 1 97.56 59 LYS B O 1
ATOM 1520 N N . GLU B 1 60 ? 13.141 -3.742 -21.031 1 95.38 60 GLU B N 1
ATOM 1521 C CA . GLU B 1 60 ? 12.18 -2.783 -21.562 1 95.38 60 GLU B CA 1
ATOM 1522 C C . GLU B 1 60 ? 10.781 -3.385 -21.625 1 95.38 60 GLU B C 1
ATOM 1524 O O . GLU B 1 60 ? 9.789 -2.658 -21.594 1 95.38 60 GLU B O 1
ATOM 1529 N N . ASP B 1 61 ? 10.695 -4.633 -21.719 1 95.19 61 ASP B N 1
ATOM 1530 C CA . ASP B 1 61 ? 9.391 -5.273 -21.891 1 95.19 61 ASP B CA 1
ATOM 1531 C C . ASP B 1 61 ? 8.922 -5.898 -20.578 1 95.19 61 ASP B C 1
ATOM 1533 O O . ASP B 1 61 ? 7.945 -6.652 -20.562 1 95.19 61 ASP B O 1
ATOM 1537 N N . SER B 1 62 ? 9.539 -5.52 -19.531 1 96.75 62 SER B N 1
ATOM 1538 C CA . SER B 1 62 ? 9.141 -6.047 -18.234 1 96.75 62 SER B CA 1
ATOM 1539 C C . SER B 1 62 ? 7.836 -5.414 -17.75 1 96.75 62 SER B C 1
ATOM 1541 O O . SER B 1 62 ? 7.461 -4.332 -18.219 1 96.75 62 SER B O 1
ATOM 1543 N N . PRO B 1 63 ? 7.152 -6.094 -16.859 1 96.31 63 PRO B N 1
ATOM 1544 C CA . PRO B 1 63 ? 5.93 -5.516 -16.297 1 96.31 63 PRO B CA 1
ATOM 1545 C C . PRO B 1 63 ? 6.164 -4.156 -15.641 1 96.31 63 PRO B C 1
ATOM 1547 O O . PRO B 1 63 ? 5.344 -3.248 -15.781 1 96.31 63 PRO B O 1
ATOM 1550 N N . ILE B 1 64 ? 7.258 -3.963 -14.977 1 98.5 64 ILE B N 1
ATOM 1551 C CA . ILE B 1 64 ? 7.566 -2.705 -14.305 1 98.5 64 ILE B CA 1
ATOM 1552 C C . ILE B 1 64 ? 7.801 -1.608 -15.336 1 98.5 64 ILE B C 1
ATOM 1554 O O . ILE B 1 64 ? 7.324 -0.481 -15.18 1 98.5 64 ILE B O 1
ATOM 1558 N N . ALA B 1 65 ? 8.547 -1.951 -16.391 1 98.5 65 ALA B N 1
ATOM 1559 C CA . ALA B 1 65 ? 8.766 -0.982 -17.453 1 98.5 65 ALA B CA 1
ATOM 1560 C C . ALA B 1 65 ? 7.449 -0.522 -18.062 1 98.5 65 ALA B C 1
ATOM 1562 O O . ALA B 1 65 ? 7.23 0.676 -18.266 1 98.5 65 ALA B O 1
ATOM 1563 N N . LYS B 1 66 ? 6.605 -1.406 -18.359 1 98.06 66 LYS B N 1
ATOM 1564 C CA . LYS B 1 66 ? 5.305 -1.088 -18.938 1 98.06 66 LYS B CA 1
ATOM 1565 C C . LYS B 1 66 ? 4.469 -0.235 -17.984 1 98.06 66 LYS B C 1
ATOM 1567 O O . LYS B 1 66 ? 3.793 0.702 -18.422 1 98.06 66 LYS B O 1
ATOM 1572 N N . PHE B 1 67 ? 4.5 -0.611 -16.766 1 98.19 67 PHE B N 1
ATOM 1573 C CA . PHE B 1 67 ? 3.773 0.142 -15.758 1 98.19 67 PHE B CA 1
ATOM 1574 C C . PHE B 1 67 ? 4.223 1.598 -15.734 1 98.19 67 PHE B C 1
ATOM 1576 O O . PHE B 1 67 ? 3.395 2.51 -15.781 1 98.19 67 PHE B O 1
ATOM 1583 N N . ILE B 1 68 ? 5.504 1.846 -15.664 1 98.25 68 ILE B N 1
ATOM 1584 C CA . ILE B 1 68 ? 6.051 3.195 -15.57 1 98.25 68 ILE B CA 1
ATOM 1585 C C . ILE B 1 68 ? 5.711 3.982 -16.828 1 98.25 68 ILE B C 1
ATOM 1587 O O . ILE B 1 68 ? 5.391 5.172 -16.766 1 98.25 68 ILE B O 1
ATOM 1591 N N . GLU B 1 69 ? 5.801 3.307 -17.922 1 97.88 69 GLU B N 1
ATOM 1592 C CA . GLU B 1 69 ? 5.453 3.953 -19.188 1 97.88 69 GLU B CA 1
ATOM 1593 C C . GLU B 1 69 ? 4.004 4.438 -19.172 1 97.88 69 GLU B C 1
ATOM 1595 O O . GLU B 1 69 ? 3.711 5.539 -19.641 1 97.88 69 GLU B O 1
ATOM 1600 N N . LYS B 1 70 ? 3.152 3.678 -18.641 1 96.62 70 LYS B N 1
ATOM 1601 C CA . LYS B 1 70 ? 1.72 3.949 -18.688 1 96.62 70 LYS B CA 1
ATOM 1602 C C . LYS B 1 70 ? 1.302 4.895 -17.562 1 96.62 70 LYS B C 1
ATOM 1604 O O . LYS B 1 70 ? 0.471 5.785 -17.766 1 96.62 70 LYS B O 1
ATOM 1609 N N . LYS B 1 71 ? 1.88 4.77 -16.359 1 96.75 71 LYS B N 1
ATOM 1610 C CA . LYS B 1 71 ? 1.321 5.434 -15.188 1 96.75 71 LYS B CA 1
ATOM 1611 C C . LYS B 1 71 ? 2.361 6.32 -14.516 1 96.75 71 LYS B C 1
ATOM 1613 O O . LYS B 1 71 ? 2.027 7.129 -13.641 1 96.75 71 LYS B O 1
ATOM 1618 N N . GLY B 1 72 ? 3.646 6.242 -14.969 1 97.81 72 GLY B N 1
ATOM 1619 C CA . GLY B 1 72 ? 4.719 6.859 -14.203 1 97.81 72 GLY B CA 1
ATOM 1620 C C . GLY B 1 72 ? 5.109 6.066 -12.969 1 97.81 72 GLY B C 1
ATOM 1621 O O . GLY B 1 72 ? 4.574 4.984 -12.727 1 97.81 72 GLY B O 1
ATOM 1622 N N . GLU B 1 73 ? 6.102 6.551 -12.195 1 98.69 73 GLU B N 1
ATOM 1623 C CA . GLU B 1 73 ? 6.508 5.91 -10.953 1 98.69 73 GLU B CA 1
ATOM 1624 C C . GLU B 1 73 ? 5.375 5.922 -9.93 1 98.69 73 GLU B C 1
ATOM 1626 O O . GLU B 1 73 ? 4.512 6.801 -9.961 1 98.69 73 GLU B O 1
ATOM 1631 N N . GLY B 1 74 ? 5.41 4.941 -9.016 1 98.56 74 GLY B N 1
ATOM 1632 C CA . GLY B 1 74 ? 4.383 4.906 -7.988 1 98.56 74 GLY B CA 1
ATOM 1633 C C . GLY B 1 74 ? 4.102 3.506 -7.477 1 98.56 74 GLY B C 1
ATOM 1634 O O . GLY B 1 74 ? 4.871 2.578 -7.73 1 98.56 74 GLY B O 1
ATOM 1635 N N . ILE B 1 75 ? 3.045 3.373 -6.699 1 98.88 75 ILE B N 1
ATOM 1636 C CA . ILE B 1 75 ? 2.707 2.105 -6.062 1 98.88 75 ILE B CA 1
ATOM 1637 C C . ILE B 1 75 ? 2.242 1.105 -7.117 1 98.88 75 ILE B C 1
ATOM 1639 O O . ILE B 1 75 ? 1.299 1.377 -7.867 1 98.88 75 ILE B O 1
ATOM 1643 N N . HIS B 1 76 ? 2.912 -0.033 -7.129 1 98.75 76 HIS B N 1
ATOM 1644 C CA . HIS B 1 76 ? 2.66 -1.043 -8.148 1 98.75 76 HIS B CA 1
ATOM 1645 C C . HIS B 1 76 ? 1.714 -2.123 -7.637 1 98.75 76 HIS B C 1
ATOM 1647 O O . HIS B 1 76 ? 0.783 -2.525 -8.336 1 98.75 76 HIS B O 1
ATOM 1653 N N . HIS B 1 77 ? 1.961 -2.625 -6.438 1 98.88 77 HIS B N 1
ATOM 1654 C CA . HIS B 1 77 ? 1.13 -3.707 -5.926 1 98.88 77 HIS B CA 1
ATOM 1655 C C . HIS B 1 77 ? 1.178 -3.764 -4.402 1 98.88 77 HIS B C 1
ATOM 1657 O O . HIS B 1 77 ? 2.033 -3.131 -3.781 1 98.88 77 HIS B O 1
ATOM 1663 N N . ILE B 1 78 ? 0.223 -4.434 -3.834 1 98.88 78 ILE B N 1
ATOM 1664 C CA . ILE B 1 78 ? 0.213 -4.816 -2.426 1 98.88 78 ILE B CA 1
ATOM 1665 C C . ILE B 1 78 ? 0.416 -6.324 -2.297 1 98.88 78 ILE B C 1
ATOM 1667 O O . ILE B 1 78 ? -0.248 -7.105 -2.98 1 98.88 78 ILE B O 1
ATOM 1671 N N . ALA B 1 79 ? 1.296 -6.723 -1.44 1 98.81 79 ALA B N 1
ATOM 1672 C CA . ALA B 1 79 ? 1.546 -8.141 -1.207 1 98.81 79 ALA B CA 1
ATOM 1673 C C . ALA B 1 79 ? 1.072 -8.562 0.182 1 98.81 79 ALA B C 1
ATOM 1675 O O . ALA B 1 79 ? 1.41 -7.922 1.18 1 98.81 79 ALA B O 1
ATOM 1676 N N . PHE B 1 80 ? 0.346 -9.633 0.232 1 98.81 80 PHE B N 1
ATOM 1677 C CA . PHE B 1 80 ? -0.133 -10.172 1.501 1 98.81 80 PHE B CA 1
ATOM 1678 C C . PHE B 1 80 ? 0.53 -11.508 1.809 1 98.81 80 PHE B C 1
ATOM 1680 O O . PHE B 1 80 ? 0.635 -12.367 0.934 1 98.81 80 PHE B O 1
ATOM 1687 N N . ASP B 1 81 ? 0.962 -11.617 3.051 1 98.44 81 ASP B N 1
ATOM 1688 C CA . ASP B 1 81 ? 1.508 -12.875 3.555 1 98.44 81 ASP B CA 1
ATOM 1689 C C . ASP B 1 81 ? 0.397 -13.891 3.824 1 98.44 81 ASP B C 1
ATOM 1691 O O . ASP B 1 81 ? -0.589 -13.578 4.492 1 98.44 81 ASP B O 1
ATOM 1695 N N . VAL B 1 82 ? 0.566 -15.102 3.27 1 98.19 82 VAL B N 1
ATOM 1696 C CA . VAL B 1 82 ? -0.432 -16.141 3.494 1 98.19 82 VAL B CA 1
ATOM 1697 C C . VAL B 1 82 ? 0.246 -17.406 4.031 1 98.19 82 VAL B C 1
ATOM 1699 O O . VAL B 1 82 ? 1.43 -17.625 3.773 1 98.19 82 VAL B O 1
ATOM 1702 N N . ASP B 1 83 ? -0.458 -18.219 4.809 1 96.19 83 ASP B N 1
ATOM 1703 C CA . ASP B 1 83 ? 0.07 -19.438 5.426 1 96.19 83 ASP B CA 1
ATOM 1704 C C . ASP B 1 83 ? 0.26 -20.531 4.387 1 96.19 83 ASP B C 1
ATOM 1706 O O . ASP B 1 83 ? 1.263 -21.25 4.414 1 96.19 83 ASP B O 1
ATOM 1710 N N . ASP B 1 84 ? -0.673 -20.766 3.584 1 97.44 84 ASP B N 1
ATOM 1711 C CA . ASP B 1 84 ? -0.707 -21.781 2.527 1 97.44 84 ASP B CA 1
ATOM 1712 C C . ASP B 1 84 ? -1.192 -21.172 1.211 1 97.44 84 ASP B C 1
ATOM 1714 O O . ASP B 1 84 ? -2.398 -21.062 0.986 1 97.44 84 ASP B O 1
ATOM 1718 N N . ILE B 1 85 ? -0.272 -20.922 0.356 1 98.12 85 ILE B N 1
ATOM 1719 C CA . ILE B 1 85 ? -0.563 -20.141 -0.844 1 98.12 85 ILE B CA 1
ATOM 1720 C C . ILE B 1 85 ? -1.432 -20.969 -1.794 1 98.12 85 ILE B C 1
ATOM 1722 O O . ILE B 1 85 ? -2.312 -20.422 -2.465 1 98.12 85 ILE B O 1
ATOM 1726 N N . VAL B 1 86 ? -1.222 -22.234 -1.901 1 97.94 86 VAL B N 1
ATOM 1727 C CA . VAL B 1 86 ? -2 -23.094 -2.785 1 97.94 86 VAL B CA 1
ATOM 1728 C C . VAL B 1 86 ? -3.459 -23.109 -2.332 1 97.94 86 VAL B C 1
ATOM 1730 O O . VAL B 1 86 ? -4.371 -22.922 -3.139 1 97.94 86 VAL B O 1
ATOM 1733 N N . LYS B 1 87 ? -3.67 -23.297 -1.067 1 97.94 87 LYS B N 1
ATOM 1734 C CA . LYS B 1 87 ? -5.02 -23.312 -0.511 1 97.94 87 LYS B CA 1
ATOM 1735 C C . LYS B 1 87 ? -5.695 -21.953 -0.696 1 97.94 87 LYS B C 1
ATOM 1737 O O . LYS B 1 87 ? -6.891 -21.875 -0.989 1 97.94 87 LYS B O 1
ATOM 1742 N N . GLU B 1 88 ? -4.949 -20.922 -0.498 1 98.12 88 GLU B N 1
ATOM 1743 C CA . GLU B 1 88 ? -5.516 -19.578 -0.622 1 98.12 88 GLU B CA 1
ATOM 1744 C C . GLU B 1 88 ? -5.914 -19.281 -2.064 1 98.12 88 GLU B C 1
ATOM 1746 O O . GLU B 1 88 ? -6.957 -18.672 -2.311 1 98.12 88 GLU B O 1
ATOM 1751 N N . ILE B 1 89 ? -5.102 -19.656 -2.986 1 98.38 89 ILE B N 1
ATOM 1752 C CA . ILE B 1 89 ? -5.422 -19.5 -4.398 1 98.38 89 ILE B CA 1
ATOM 1753 C C . ILE B 1 89 ? -6.742 -20.188 -4.715 1 98.38 89 ILE B C 1
ATOM 1755 O O . ILE B 1 89 ? -7.625 -19.609 -5.352 1 98.38 89 ILE B O 1
ATOM 1759 N N . GLU B 1 90 ? -6.836 -21.375 -4.277 1 98.19 90 GLU B N 1
ATOM 1760 C CA . GLU B 1 90 ? -8.062 -22.141 -4.512 1 98.19 90 GLU B CA 1
ATOM 1761 C C . GLU B 1 90 ? -9.273 -21.422 -3.912 1 98.19 90 GLU B C 1
ATOM 1763 O O . GLU B 1 90 ? -10.312 -21.281 -4.566 1 98.19 90 GLU B O 1
ATOM 1768 N N . ARG B 1 91 ? -9.164 -20.984 -2.693 1 98 91 ARG B N 1
ATOM 1769 C CA . ARG B 1 91 ? -10.242 -20.281 -2.023 1 98 91 ARG B CA 1
ATOM 1770 C C . ARG B 1 91 ? -10.664 -19.047 -2.814 1 98 91 ARG B C 1
ATOM 1772 O O . ARG B 1 91 ? -11.852 -18.812 -3.045 1 98 91 ARG B O 1
ATOM 1779 N N . LEU B 1 92 ? -9.711 -18.25 -3.238 1 98.5 92 LEU B N 1
ATOM 1780 C CA . LEU B 1 92 ? -9.984 -16.984 -3.912 1 98.5 92 LEU B CA 1
ATOM 1781 C C . LEU B 1 92 ? -10.586 -17.234 -5.293 1 98.5 92 LEU B C 1
ATOM 1783 O O . LEU B 1 92 ? -11.469 -16.484 -5.727 1 98.5 92 LEU B O 1
ATOM 1787 N N . LYS B 1 93 ? -10.102 -18.234 -5.961 1 98.06 93 LYS B N 1
ATOM 1788 C CA . LYS B 1 93 ? -10.734 -18.594 -7.223 1 98.06 93 LYS B CA 1
ATOM 1789 C C . LYS B 1 93 ? -12.211 -18.922 -7.023 1 98.06 93 LYS B C 1
ATOM 1791 O O . LYS B 1 93 ? -13.062 -18.484 -7.797 1 98.06 93 LYS B O 1
ATOM 1796 N N . ASN B 1 94 ? -12.461 -19.688 -6.027 1 98.12 94 ASN B N 1
ATOM 1797 C CA . ASN B 1 94 ? -13.828 -20.094 -5.727 1 98.12 94 ASN B CA 1
ATOM 1798 C C . ASN B 1 94 ? -14.695 -18.891 -5.375 1 98.12 94 ASN B C 1
ATOM 1800 O O . ASN B 1 94 ? -15.906 -18.906 -5.594 1 98.12 94 ASN B O 1
ATOM 1804 N N . GLU B 1 95 ? -14.055 -17.875 -4.863 1 98.19 95 GLU B N 1
ATOM 1805 C CA . GLU B 1 95 ? -14.773 -16.656 -4.492 1 98.19 95 GLU B CA 1
ATOM 1806 C C . GLU B 1 95 ? -14.914 -15.711 -5.68 1 98.19 95 GLU B C 1
ATOM 1808 O O . GLU B 1 95 ? -15.453 -14.609 -5.547 1 98.19 95 GLU B O 1
ATOM 1813 N N . GLY B 1 96 ? -14.328 -16 -6.855 1 97.69 96 GLY B N 1
ATOM 1814 C CA . GLY B 1 96 ? -14.57 -15.242 -8.078 1 97.69 96 GLY B CA 1
ATOM 1815 C C . GLY B 1 96 ? -13.414 -14.344 -8.461 1 97.69 96 GLY B C 1
ATOM 1816 O O . GLY B 1 96 ? -13.508 -13.578 -9.422 1 97.69 96 GLY B O 1
ATOM 1817 N N . PHE B 1 97 ? -12.344 -14.43 -7.766 1 98.62 97 PHE B N 1
ATOM 1818 C CA . PHE B 1 97 ? -11.18 -13.633 -8.125 1 98.62 97 PHE B CA 1
ATOM 1819 C C . PHE B 1 97 ? -10.453 -14.242 -9.312 1 98.62 97 PHE B C 1
ATOM 1821 O O . PHE B 1 97 ? -10.453 -15.461 -9.5 1 98.62 97 PHE B O 1
ATOM 1828 N N . ILE B 1 98 ? -9.859 -13.383 -10.133 1 98.44 98 ILE B N 1
ATOM 1829 C CA . ILE B 1 98 ? -9.062 -13.828 -11.266 1 98.44 98 ILE B CA 1
ATOM 1830 C C . ILE B 1 98 ? -7.598 -13.969 -10.844 1 98.44 98 ILE B C 1
ATOM 1832 O O . ILE B 1 98 ? -6.941 -12.984 -10.516 1 98.44 98 ILE B O 1
ATOM 1836 N N . VAL B 1 99 ? -7.141 -15.18 -10.836 1 98.06 99 VAL B N 1
ATOM 1837 C CA . VAL B 1 99 ? -5.754 -15.445 -10.484 1 98.06 99 VAL B CA 1
ATOM 1838 C C . VAL B 1 99 ? -4.891 -15.469 -11.742 1 98.06 99 VAL B C 1
ATOM 1840 O O . VAL B 1 99 ? -5.18 -16.203 -12.688 1 98.06 99 VAL B O 1
ATOM 1843 N N . LEU B 1 100 ? -3.838 -14.672 -11.828 1 96 100 LEU B N 1
ATOM 1844 C CA . LEU B 1 100 ? -3.008 -14.523 -13.023 1 96 100 LEU B CA 1
ATOM 1845 C C . LEU B 1 100 ? -2.098 -15.727 -13.211 1 96 100 LEU B C 1
ATOM 1847 O O . LEU B 1 100 ? -1.849 -16.156 -14.344 1 96 100 LEU B O 1
ATOM 1851 N N . ASN B 1 101 ? -1.499 -16.234 -12.195 1 93 101 ASN B N 1
ATOM 1852 C CA . ASN B 1 101 ? -0.698 -17.469 -12.219 1 93 101 ASN B CA 1
ATOM 1853 C C . ASN B 1 101 ? -1.15 -18.438 -11.141 1 93 101 ASN B C 1
ATOM 1855 O O . ASN B 1 101 ? -0.697 -18.375 -10 1 93 101 ASN B O 1
ATOM 1859 N N . GLU B 1 102 ? -1.886 -19.406 -11.547 1 90.69 102 GLU B N 1
ATOM 1860 C CA . GLU B 1 102 ? -2.512 -20.344 -10.609 1 90.69 102 GLU B CA 1
ATOM 1861 C C . GLU B 1 102 ? -1.47 -21.234 -9.938 1 90.69 102 GLU B C 1
ATOM 1863 O O . GLU B 1 102 ? -1.697 -21.75 -8.836 1 90.69 102 GLU B O 1
ATOM 1868 N N . THR B 1 103 ? -0.407 -21.453 -10.625 1 95.44 103 THR B N 1
ATOM 1869 C CA . THR B 1 103 ? 0.72 -22.125 -9.992 1 95.44 103 THR B CA 1
ATOM 1870 C C . THR B 1 103 ? 1.711 -21.109 -9.422 1 95.44 103 THR B C 1
ATOM 1872 O O . THR B 1 103 ? 2.316 -20.344 -10.172 1 95.44 103 THR B O 1
ATOM 1875 N N . PRO B 1 104 ? 1.827 -21.141 -8.055 1 96.69 104 PRO B N 1
ATOM 1876 C CA . PRO B 1 104 ? 2.768 -20.188 -7.473 1 96.69 104 PRO B CA 1
ATOM 1877 C C . PRO B 1 104 ? 4.168 -20.297 -8.07 1 96.69 104 PRO B C 1
ATOM 1879 O O . PRO B 1 104 ? 4.629 -21.391 -8.375 1 96.69 104 PRO B O 1
ATOM 1882 N N . LYS B 1 105 ? 4.809 -19.234 -8.227 1 94.81 105 LYS B N 1
ATOM 1883 C CA . LYS B 1 105 ? 6.18 -19.203 -8.734 1 94.81 105 LYS B CA 1
ATOM 1884 C C . LYS B 1 105 ? 7.129 -18.562 -7.723 1 94.81 105 LYS B C 1
ATOM 1886 O O . LYS B 1 105 ? 6.688 -17.922 -6.773 1 94.81 105 LYS B O 1
ATOM 1891 N N . LYS B 1 106 ? 8.406 -18.797 -7.945 1 92.56 106 LYS B N 1
ATOM 1892 C CA . LYS B 1 106 ? 9.406 -18.188 -7.078 1 92.56 106 LYS B CA 1
ATOM 1893 C C . LYS B 1 106 ? 9.531 -16.688 -7.359 1 92.56 106 LYS B C 1
ATOM 1895 O O . LYS B 1 106 ? 9.625 -16.281 -8.516 1 92.56 106 LYS B O 1
ATOM 1900 N N . GLY B 1 107 ? 9.422 -15.906 -6.309 1 91.31 107 GLY B N 1
ATOM 1901 C CA . GLY B 1 107 ? 9.633 -14.469 -6.391 1 91.31 107 GLY B CA 1
ATOM 1902 C C . GLY B 1 107 ? 10.891 -14.016 -5.68 1 91.31 107 GLY B C 1
ATOM 1903 O O . GLY B 1 107 ? 11.836 -14.781 -5.527 1 91.31 107 GLY B O 1
ATOM 1904 N N . ALA B 1 108 ? 10.984 -12.742 -5.523 1 88.69 108 ALA B N 1
ATOM 1905 C CA . ALA B 1 108 ? 12.125 -12.172 -4.816 1 88.69 108 ALA B CA 1
ATOM 1906 C C . ALA B 1 108 ? 12.07 -12.508 -3.328 1 88.69 108 ALA B C 1
ATOM 1908 O O . ALA B 1 108 ? 11.047 -12.984 -2.83 1 88.69 108 ALA B O 1
ATOM 1909 N N . ASP B 1 109 ? 13.203 -12.445 -2.678 1 92.25 109 ASP B N 1
ATOM 1910 C CA . ASP B 1 109 ? 13.344 -12.547 -1.229 1 92.25 109 ASP B CA 1
ATOM 1911 C C . ASP B 1 109 ? 12.836 -13.898 -0.723 1 92.25 109 ASP B C 1
ATOM 1913 O O . ASP B 1 109 ? 12.125 -13.961 0.281 1 92.25 109 ASP B O 1
ATOM 1917 N N . ASN B 1 110 ? 13.039 -14.969 -1.445 1 90.69 110 ASN B N 1
ATOM 1918 C CA . ASN B 1 110 ? 12.805 -16.359 -1.062 1 90.69 110 ASN B CA 1
ATOM 1919 C C . ASN B 1 110 ? 11.328 -16.625 -0.786 1 90.69 110 ASN B C 1
ATOM 1921 O O . ASN B 1 110 ? 10.977 -17.219 0.235 1 90.69 110 ASN B O 1
ATOM 1925 N N . LYS B 1 111 ? 10.516 -16.219 -1.662 1 94.75 111 LYS B N 1
ATOM 1926 C CA . LYS B 1 111 ? 9.07 -16.391 -1.493 1 94.75 111 LYS B CA 1
ATOM 1927 C C . LYS B 1 111 ? 8.453 -17.047 -2.717 1 94.75 111 LYS B C 1
ATOM 1929 O O . LYS B 1 111 ? 8.953 -16.906 -3.832 1 94.75 111 LYS B O 1
ATOM 1934 N N . LEU B 1 112 ? 7.402 -17.781 -2.463 1 96.75 112 LEU B N 1
ATOM 1935 C CA . LEU B 1 112 ? 6.445 -18.125 -3.508 1 96.75 112 LEU B CA 1
ATOM 1936 C C . LEU B 1 112 ? 5.395 -17.031 -3.67 1 96.75 112 LEU B C 1
ATOM 1938 O O . LEU B 1 112 ? 4.902 -16.484 -2.68 1 96.75 112 LEU B O 1
ATOM 1942 N N . VAL B 1 113 ? 5.105 -16.812 -4.941 1 97.56 113 VAL B N 1
ATOM 1943 C CA . VAL B 1 113 ? 4.18 -15.695 -5.133 1 97.56 113 VAL B CA 1
ATOM 1944 C C . VAL B 1 113 ? 3.113 -16.078 -6.156 1 97.56 113 VAL B C 1
ATOM 1946 O O . VAL B 1 113 ? 3.338 -16.953 -7 1 97.56 113 VAL B O 1
ATOM 1949 N N . ALA B 1 114 ? 1.953 -15.5 -6.066 1 98.12 114 ALA B N 1
ATOM 1950 C CA . ALA B 1 114 ? 0.854 -15.484 -7.027 1 98.12 114 ALA B CA 1
ATOM 1951 C C . ALA B 1 114 ? 0.156 -14.133 -7.047 1 98.12 114 ALA B C 1
ATOM 1953 O O . ALA B 1 114 ? 0.197 -13.391 -6.059 1 98.12 114 ALA B O 1
ATOM 1954 N N . PHE B 1 115 ? -0.48 -13.828 -8.227 1 98.5 115 PHE B N 1
ATOM 1955 C CA . PHE B 1 115 ? -1.072 -12.5 -8.367 1 98.5 115 PHE B CA 1
ATOM 1956 C C . PHE B 1 115 ? -2.559 -12.602 -8.688 1 98.5 115 PHE B C 1
ATOM 1958 O O . PHE B 1 115 ? -2.977 -13.484 -9.445 1 98.5 115 PHE B O 1
ATOM 1965 N N . LEU B 1 116 ? -3.334 -11.727 -8.102 1 98.62 116 LEU B N 1
ATOM 1966 C CA . LEU B 1 116 ? -4.723 -11.5 -8.477 1 98.62 116 LEU B CA 1
ATOM 1967 C C . LEU B 1 116 ? -4.84 -10.32 -9.438 1 98.62 116 LEU B C 1
ATOM 1969 O O . LEU B 1 116 ? -4.219 -9.273 -9.227 1 98.62 116 LEU B O 1
ATOM 1973 N N . HIS B 1 117 ? -5.625 -10.477 -10.477 1 98.25 117 HIS B N 1
ATOM 1974 C CA . HIS B 1 117 ? -5.805 -9.461 -11.508 1 98.25 117 HIS B CA 1
ATOM 1975 C C . HIS B 1 117 ? -6.598 -8.273 -10.984 1 98.25 117 HIS B C 1
ATOM 1977 O O . HIS B 1 117 ? -7.629 -8.445 -10.328 1 98.25 117 HIS B O 1
ATOM 1983 N N . PRO B 1 118 ? -6.207 -7.059 -11.367 1 98.25 118 PRO B N 1
ATOM 1984 C CA . PRO B 1 118 ? -6.863 -5.844 -10.883 1 98.25 118 PRO B CA 1
ATOM 1985 C C . PRO B 1 118 ? -8.344 -5.785 -11.25 1 98.25 118 PRO B C 1
ATOM 1987 O O . PRO B 1 118 ? -9.133 -5.141 -10.555 1 98.25 118 PRO B O 1
ATOM 1990 N N . LYS B 1 119 ? -8.703 -6.441 -12.266 1 97.31 119 LYS B N 1
ATOM 1991 C CA . LYS B 1 119 ? -10.094 -6.438 -12.719 1 97.31 119 LYS B CA 1
ATOM 1992 C C . LYS B 1 119 ? -11.023 -7 -11.641 1 97.31 119 LYS B C 1
ATOM 1994 O O . LYS B 1 119 ? -12.211 -6.664 -11.602 1 97.31 119 LYS B O 1
ATOM 1999 N N . SER B 1 120 ? -10.492 -7.797 -10.766 1 98.19 120 SER B N 1
ATOM 2000 C CA . SER B 1 120 ? -11.32 -8.43 -9.742 1 98.19 120 SER B CA 1
ATOM 2001 C C . SER B 1 120 ? -11.07 -7.812 -8.375 1 98.19 120 SER B C 1
ATOM 2003 O O . SER B 1 120 ? -11.602 -8.289 -7.367 1 98.19 120 SER B O 1
ATOM 2005 N N . THR B 1 121 ? -10.258 -6.816 -8.25 1 98.38 121 THR B N 1
ATOM 2006 C CA . THR B 1 121 ? -9.883 -6.223 -6.973 1 98.38 121 THR B CA 1
ATOM 2007 C C . THR B 1 121 ? -9.93 -4.699 -7.047 1 98.38 121 THR B C 1
ATOM 2009 O O . THR B 1 121 ? -9.031 -4.023 -6.539 1 98.38 121 THR B O 1
ATOM 2012 N N . ASN B 1 122 ? -10.867 -4.176 -7.727 1 97.81 122 ASN B N 1
ATOM 2013 C CA . ASN B 1 122 ? -11.055 -2.732 -7.832 1 97.81 122 ASN B CA 1
ATOM 2014 C C . ASN B 1 122 ? -9.789 -2.033 -8.312 1 97.81 122 ASN B C 1
ATOM 2016 O O . ASN B 1 122 ? -9.391 -1.006 -7.758 1 97.81 122 ASN B O 1
ATOM 2020 N N . GLY B 1 123 ? -9.102 -2.596 -9.266 1 98.06 123 GLY B N 1
ATOM 2021 C CA . GLY B 1 123 ? -7.969 -1.939 -9.891 1 98.06 123 GLY B CA 1
ATOM 2022 C C . GLY B 1 123 ? -6.672 -2.139 -9.141 1 98.06 123 GLY B C 1
ATOM 2023 O O . GLY B 1 123 ? -5.641 -1.571 -9.508 1 98.06 123 GLY B O 1
ATOM 2024 N N . VAL B 1 124 ? -6.625 -2.902 -8.086 1 98.69 124 VAL B N 1
ATOM 2025 C CA . VAL B 1 124 ? -5.441 -3.115 -7.258 1 98.69 124 VAL B CA 1
ATOM 2026 C C . VAL B 1 124 ? -4.758 -4.422 -7.66 1 98.69 124 VAL B C 1
ATOM 2028 O O . VAL B 1 124 ? -5.391 -5.48 -7.676 1 98.69 124 VAL B O 1
ATOM 2031 N N . LEU B 1 125 ? -3.486 -4.355 -8.062 1 98.75 125 LEU B N 1
ATOM 2032 C CA . LEU B 1 125 ? -2.711 -5.578 -8.234 1 98.75 125 LEU B CA 1
ATOM 2033 C C . LEU B 1 125 ? -2.318 -6.172 -6.887 1 98.75 125 LEU B C 1
ATOM 2035 O O . LEU B 1 125 ? -1.574 -5.551 -6.125 1 98.75 125 LEU B O 1
ATOM 2039 N N . ILE B 1 126 ? -2.832 -7.355 -6.625 1 98.81 126 ILE B N 1
ATOM 2040 C CA . ILE B 1 126 ? -2.605 -8 -5.336 1 98.81 126 ILE B CA 1
ATOM 2041 C C . ILE B 1 126 ? -1.66 -9.188 -5.508 1 98.81 126 ILE B C 1
ATOM 2043 O O . ILE B 1 126 ? -1.843 -10.008 -6.41 1 98.81 126 ILE B O 1
ATOM 2047 N N . GLU B 1 127 ? -0.649 -9.242 -4.715 1 98.69 127 GLU B N 1
ATOM 2048 C CA . GLU B 1 127 ? 0.276 -10.367 -4.652 1 98.69 127 GLU B CA 1
ATOM 2049 C C . GLU B 1 127 ? 0.031 -11.211 -3.404 1 98.69 127 GLU B C 1
ATOM 2051 O O . GLU B 1 127 ? -0.093 -10.68 -2.301 1 98.69 127 GLU B O 1
ATOM 2056 N N . LEU B 1 128 ? -0.158 -12.516 -3.584 1 98.62 128 LEU B N 1
ATOM 2057 C CA . LEU B 1 128 ? -0.052 -13.477 -2.49 1 98.62 128 LEU B CA 1
ATOM 2058 C C . LEU B 1 128 ? 1.383 -13.969 -2.338 1 98.62 128 LEU B C 1
ATOM 2060 O O . LEU B 1 128 ? 2.039 -14.297 -3.33 1 98.62 128 LEU B O 1
ATOM 2064 N N . CYS B 1 129 ? 1.832 -14 -1.089 1 97.88 129 CYS B N 1
ATOM 2065 C CA . CYS B 1 129 ? 3.193 -14.484 -0.898 1 97.88 129 CYS B CA 1
ATOM 2066 C C . CYS B 1 129 ? 3.266 -15.461 0.266 1 97.88 129 CYS B C 1
ATOM 2068 O O . CYS B 1 129 ? 2.57 -15.297 1.269 1 97.88 129 CYS B O 1
ATOM 2070 N N . GLN B 1 130 ? 4.074 -16.453 0.155 1 98 130 GLN B N 1
ATOM 2071 C CA . GLN B 1 130 ? 4.391 -17.422 1.191 1 98 130 GLN B CA 1
ATOM 2072 C C . GLN B 1 130 ? 5.898 -17.656 1.289 1 98 130 GLN B C 1
ATOM 2074 O O . GLN B 1 130 ? 6.559 -17.906 0.28 1 98 130 GLN B O 1
ATOM 2079 N N . GLU B 1 131 ? 6.387 -17.516 2.518 1 95.56 131 GLU B N 1
ATOM 2080 C CA . GLU B 1 131 ? 7.809 -17.781 2.723 1 95.56 131 GLU B CA 1
ATOM 2081 C C . GLU B 1 131 ? 8.156 -19.219 2.359 1 95.56 131 GLU B C 1
ATOM 2083 O O . GLU B 1 131 ? 7.418 -20.156 2.703 1 95.56 131 GLU B O 1
ATOM 2088 N N . ILE B 1 132 ? 9.219 -19.359 1.555 1 91.19 132 ILE B N 1
ATOM 2089 C CA . ILE B 1 132 ? 9.695 -20.703 1.239 1 91.19 132 ILE B CA 1
ATOM 2090 C C . ILE B 1 132 ? 10.453 -21.266 2.436 1 91.19 132 ILE B C 1
ATOM 2092 O O . ILE B 1 132 ? 11.398 -20.656 2.93 1 91.19 132 ILE B O 1
ATOM 2096 N N . ALA B 1 133 ? 9.836 -22.297 3.043 1 76.06 133 ALA B N 1
ATOM 2097 C CA . ALA B 1 133 ? 10.469 -22.953 4.188 1 76.06 133 ALA B CA 1
ATOM 2098 C C . ALA B 1 133 ? 11.836 -23.516 3.812 1 76.06 133 ALA B C 1
ATOM 2100 O O . ALA B 1 133 ? 12.016 -24.047 2.711 1 76.06 133 ALA B O 1
ATOM 2101 N N . ASN B 1 134 ? 12.984 -23.078 4.438 1 58.94 134 ASN B N 1
ATOM 2102 C CA . ASN B 1 134 ? 14.281 -23.734 4.281 1 58.94 134 ASN B CA 1
ATOM 2103 C C . ASN B 1 134 ? 14.219 -25.203 4.699 1 58.94 134 ASN B C 1
ATOM 2105 O O . ASN B 1 134 ? 13.414 -25.578 5.555 1 58.94 134 ASN B O 1
#

Secondary structure (DSSP, 8-state):
--EEEEEEEEES-HHHHHHHHHHHHTS---EEEEEGGGTEEEEEEEETTEEEEEEEESSTTSHHHHHHHHH-SEEEEEEEE-S-HHHHHHHHHHTT--BS-SS-EE-STTEEEEEE-GGGTTT--EEEEEE---/--EEEEEEEEES-HHHHHHHHHHHHTS---EEEEEGGGTEEEEEEEETTEEEEEEEESSTTSHHHHHHHHH-SEEEEEEEE-S-HHHHHHHHHHTT--BS-SS-EE-STTEEEEEE-GGGTTT--EEEEEE---

Radius of gyration: 17.71 Å; Cα contacts (8 Å, |Δi|>4): 641; chains: 2; bounding box: 41×45×46 Å